Protein AF-W5NS63-F1 (afdb_monomer_lite)

Sequence (269 aa):
MFERARDYLHKTGRFIVIGGIVSPVHDSYGKQGLVSSRHRLIMCQLAVQNSDWIRVDPWECYQDTWQTTCSVLEHHRDLMKRVTGCILSNVNTPSMTPVIGQPRNETSQPIYQNNNAPSKPTAAKILGKVGESLSRICCVRPPVERFTFVASLDENANLGTVMRYEEIELRILLLCGSDLLESFCIPGLWNEADMEVIVGDFGIVVVPRDAADTDRIMNHSSILRKYKNNIMVVKDDINHPMSVVSSTKSRLALQHGDGHVVDYLSQPP

Radius of gyration: 28.96 Å; chains: 1; bounding box: 92×43×72 Å

Structure (mmCIF, N/CA/C/O backbone):
data_AF-W5NS63-F1
#
_entry.id   AF-W5NS63-F1
#
loop_
_atom_site.group_PDB
_atom_site.id
_atom_site.type_symbol
_atom_site.label_atom_id
_atom_site.label_alt_id
_atom_site.label_comp_id
_atom_site.label_asym_id
_atom_site.label_entity_id
_atom_site.label_seq_id
_atom_site.pdbx_PDB_ins_code
_atom_site.Cartn_x
_atom_site.Cartn_y
_atom_site.Cartn_z
_atom_site.occupancy
_atom_site.B_iso_or_equiv
_atom_site.auth_seq_id
_atom_site.auth_comp_id
_atom_site.auth_asym_id
_atom_site.auth_atom_id
_atom_site.pdbx_PDB_model_num
ATOM 1 N N . MET A 1 1 ? -0.152 -11.462 3.301 1.00 88.75 1 MET A N 1
ATOM 2 C CA . MET A 1 1 ? -0.199 -10.158 4.008 1.00 88.75 1 MET A CA 1
ATOM 3 C C . MET A 1 1 ? -1.638 -9.767 4.319 1.00 88.75 1 MET A C 1
ATOM 5 O O . MET A 1 1 ? -1.943 -9.613 5.491 1.00 88.75 1 MET A O 1
ATOM 9 N N . PHE A 1 2 ? -2.513 -9.686 3.307 1.00 94.44 2 PHE A N 1
ATOM 10 C CA . PHE A 1 2 ? -3.941 -9.382 3.472 1.00 94.44 2 PHE A CA 1
ATOM 11 C C . PHE A 1 2 ? -4.656 -10.257 4.506 1.00 94.44 2 PHE A C 1
ATOM 13 O O . PHE A 1 2 ? -5.206 -9.708 5.450 1.00 94.44 2 PHE A O 1
ATOM 20 N N . GLU A 1 3 ? -4.575 -11.586 4.385 1.00 92.44 3 GLU A N 1
ATOM 21 C CA . GLU A 1 3 ? -5.227 -12.517 5.325 1.00 92.44 3 GLU A CA 1
ATOM 22 C C . GLU A 1 3 ? -4.822 -12.256 6.784 1.00 92.44 3 GLU A C 1
ATOM 24 O O . GLU A 1 3 ? -5.660 -11.964 7.629 1.00 92.44 3 GLU A O 1
ATOM 29 N N . ARG A 1 4 ? -3.512 -12.194 7.055 1.00 91.38 4 ARG A N 1
ATOM 30 C CA . ARG A 1 4 ? -2.979 -11.895 8.395 1.00 91.38 4 ARG A CA 1
ATOM 31 C C . ARG A 1 4 ? -3.449 -10.548 8.948 1.00 91.38 4 ARG A C 1
ATOM 33 O O . ARG A 1 4 ? -3.735 -10.434 10.135 1.00 91.38 4 ARG A O 1
ATOM 40 N N . ALA A 1 5 ? -3.486 -9.519 8.105 1.00 94.31 5 ALA A N 1
ATOM 41 C CA . ALA A 1 5 ? -3.964 -8.202 8.506 1.00 94.31 5 ALA A CA 1
ATOM 42 C C . ALA A 1 5 ? -5.465 -8.218 8.813 1.00 94.31 5 ALA A C 1
ATOM 44 O O . ALA A 1 5 ? -5.880 -7.645 9.818 1.00 94.31 5 ALA A O 1
ATOM 45 N N . ARG A 1 6 ? -6.260 -8.905 7.987 1.00 95.31 6 ARG A N 1
ATOM 46 C CA . ARG A 1 6 ? -7.699 -9.082 8.191 1.00 95.31 6 ARG A CA 1
ATOM 47 C C . ARG A 1 6 ? -7.989 -9.783 9.510 1.00 95.31 6 ARG A C 1
ATOM 49 O O . ARG A 1 6 ? -8.704 -9.222 10.338 1.00 95.31 6 ARG A O 1
ATOM 56 N N . ASP A 1 7 ? -7.369 -10.937 9.730 1.00 93.75 7 ASP A N 1
ATOM 57 C CA . ASP A 1 7 ? -7.559 -11.728 10.943 1.00 93.75 7 ASP A CA 1
ATOM 58 C C . ASP A 1 7 ? -7.167 -10.930 12.185 1.00 93.75 7 ASP A C 1
ATOM 60 O O . ASP A 1 7 ? -7.904 -10.901 13.168 1.00 93.75 7 ASP A O 1
ATOM 64 N N . TYR A 1 8 ? -6.029 -10.233 12.138 1.00 94.12 8 TYR A N 1
ATOM 65 C CA . TYR A 1 8 ? -5.595 -9.369 13.230 1.00 94.12 8 TYR A CA 1
ATOM 66 C C . TYR A 1 8 ? -6.613 -8.261 13.524 1.00 94.12 8 TYR A C 1
ATOM 68 O O . TYR A 1 8 ? -7.001 -8.080 14.678 1.00 94.12 8 TYR A O 1
AT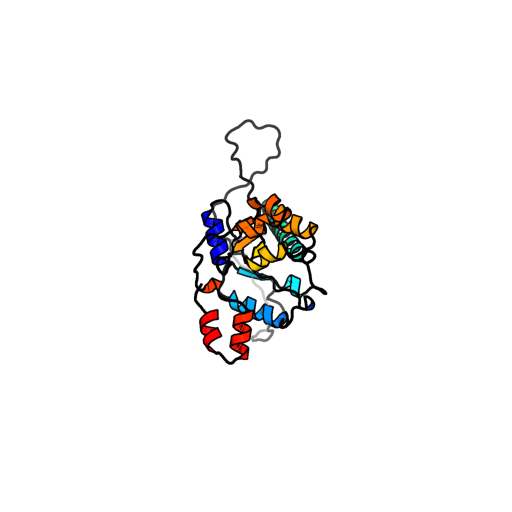OM 76 N N . LEU A 1 9 ? -7.070 -7.537 12.498 1.00 94.75 9 LEU A N 1
ATOM 77 C CA . LEU A 1 9 ? -8.035 -6.448 12.651 1.00 94.75 9 LEU A CA 1
ATOM 78 C C . LEU A 1 9 ? -9.363 -6.942 13.235 1.00 94.75 9 LEU A C 1
ATOM 80 O O . LEU A 1 9 ? -9.862 -6.330 14.181 1.00 94.75 9 LEU A O 1
ATOM 84 N N . HIS A 1 10 ? -9.888 -8.068 12.744 1.00 94.31 10 HIS A N 1
ATOM 85 C CA . HIS A 1 10 ? -11.101 -8.694 13.279 1.00 94.31 10 HIS A CA 1
ATOM 86 C C . HIS A 1 10 ? -10.917 -9.151 14.731 1.00 94.31 10 HIS A C 1
ATOM 88 O O . HIS A 1 10 ? -11.770 -8.858 15.567 1.00 94.31 10 HIS A O 1
ATOM 94 N N . LYS A 1 11 ? -9.782 -9.782 15.071 1.00 93.12 11 LYS A N 1
ATOM 95 C CA . LYS A 1 11 ? -9.451 -10.189 16.453 1.00 93.12 11 LYS A CA 1
ATOM 96 C C . LYS A 1 11 ? -9.429 -9.010 17.425 1.00 93.12 11 LYS A C 1
ATOM 98 O O . LYS A 1 11 ? -9.710 -9.203 18.604 1.00 93.12 11 LYS A O 1
ATOM 103 N N . THR A 1 12 ? -9.108 -7.795 16.966 1.00 91.38 12 THR A N 1
ATOM 104 C CA . THR A 1 12 ? -9.157 -6.615 17.845 1.00 91.38 12 THR A CA 1
ATOM 105 C C . THR A 1 12 ? -10.577 -6.231 18.270 1.00 91.38 12 THR A C 1
ATOM 107 O O . THR A 1 12 ? -10.719 -5.443 19.201 1.00 91.38 12 THR A O 1
ATOM 110 N N . GLY A 1 13 ? -11.612 -6.711 17.570 1.00 90.69 13 GLY A N 1
ATOM 111 C CA . GLY A 1 13 ? -13.013 -6.338 17.791 1.00 90.69 13 GLY A CA 1
ATOM 112 C C . GLY A 1 13 ? -13.364 -4.900 17.395 1.00 90.69 13 GLY A C 1
ATOM 113 O O . GLY A 1 13 ? -14.523 -4.516 17.484 1.00 90.69 13 GLY A O 1
ATOM 114 N N . ARG A 1 14 ? -12.386 -4.099 16.948 1.00 90.12 14 ARG A N 1
ATOM 115 C CA . ARG A 1 14 ? -12.573 -2.680 16.593 1.00 90.12 14 ARG A CA 1
ATOM 116 C C . ARG A 1 14 ? -12.892 -2.453 15.120 1.00 90.12 14 ARG A C 1
ATOM 118 O O . ARG A 1 14 ? -13.324 -1.367 14.757 1.00 90.12 14 ARG A O 1
ATOM 125 N N . PHE A 1 15 ? -12.617 -3.439 14.271 1.00 93.00 15 PHE A N 1
ATOM 126 C CA . PHE A 1 15 ? -12.714 -3.292 12.825 1.00 93.00 15 PHE A CA 1
ATOM 127 C C . PHE A 1 15 ? -13.421 -4.484 12.205 1.00 93.00 15 PHE A C 1
ATOM 129 O O . PHE A 1 15 ? -13.177 -5.631 12.576 1.00 93.00 15 PHE A O 1
ATOM 136 N N . ILE A 1 16 ? -14.219 -4.196 11.181 1.00 93.62 16 ILE A N 1
ATOM 137 C CA . ILE A 1 16 ? -14.744 -5.184 10.247 1.00 93.62 16 ILE A CA 1
ATOM 138 C C . ILE A 1 16 ? -14.116 -4.876 8.889 1.00 93.62 16 ILE A C 1
ATOM 140 O O . ILE A 1 16 ? -14.452 -3.888 8.243 1.00 93.62 16 ILE A O 1
ATOM 144 N N . VAL A 1 17 ? -13.165 -5.705 8.463 1.00 95.75 17 VAL A N 1
ATOM 145 C CA . VAL A 1 17 ? -12.573 -5.602 7.123 1.00 95.75 17 VAL A CA 1
ATOM 146 C C . VAL A 1 17 ? -13.576 -6.082 6.080 1.00 95.75 17 VAL A C 1
ATOM 148 O O . VAL A 1 17 ? -13.967 -7.247 6.094 1.00 95.75 17 VAL A O 1
ATOM 151 N N . ILE A 1 18 ? -13.964 -5.181 5.178 1.00 94.44 18 ILE A N 1
ATOM 152 C CA . ILE A 1 18 ? -14.949 -5.435 4.114 1.00 94.44 18 ILE A CA 1
ATOM 153 C C . ILE A 1 18 ? -14.315 -5.690 2.740 1.00 94.44 18 ILE A C 1
ATOM 155 O O . ILE A 1 18 ? -14.992 -6.158 1.830 1.00 94.44 18 ILE A O 1
ATOM 159 N N . GLY A 1 19 ? -13.029 -5.373 2.570 1.00 96.25 19 GLY A N 1
ATOM 160 C CA . GLY A 1 19 ? -12.336 -5.516 1.295 1.00 96.25 19 GLY A CA 1
ATOM 161 C C . GLY A 1 19 ? -10.838 -5.237 1.391 1.00 96.25 19 GLY A C 1
ATOM 162 O O . GLY A 1 19 ? -10.366 -4.612 2.341 1.00 96.25 19 GLY A O 1
ATOM 163 N N . GLY A 1 20 ? -10.096 -5.722 0.399 1.00 97.81 20 GLY A N 1
ATOM 164 C CA . GLY A 1 20 ? -8.673 -5.457 0.201 1.00 97.81 20 GLY A CA 1
ATOM 165 C C . GLY A 1 20 ? -8.410 -4.967 -1.220 1.00 97.81 20 GLY A C 1
ATOM 166 O O . GLY A 1 20 ? -8.996 -5.483 -2.171 1.00 97.81 20 GLY A O 1
ATOM 167 N N . ILE A 1 21 ? -7.529 -3.977 -1.372 1.00 98.25 21 ILE A N 1
ATOM 168 C CA . ILE A 1 21 ? -7.175 -3.398 -2.673 1.00 98.25 21 ILE A CA 1
ATOM 169 C C . ILE A 1 21 ? -5.675 -3.560 -2.903 1.00 98.25 21 ILE A C 1
ATOM 171 O O . ILE A 1 21 ? -4.859 -3.119 -2.096 1.00 98.25 21 ILE A O 1
ATOM 175 N N . VAL A 1 22 ? -5.313 -4.178 -4.023 1.00 98.44 22 VAL A N 1
ATOM 176 C CA . VAL A 1 22 ? -3.952 -4.181 -4.561 1.00 98.44 22 VAL A CA 1
ATOM 177 C C . VAL A 1 22 ? -3.870 -3.089 -5.626 1.00 98.44 22 VAL A C 1
ATOM 179 O O . VAL A 1 22 ? -4.515 -3.220 -6.663 1.00 98.44 22 VAL A O 1
ATOM 182 N N . SER A 1 23 ? -3.065 -2.050 -5.390 1.00 98.31 23 SER A N 1
ATOM 183 C CA . SER A 1 23 ? -2.740 -1.008 -6.379 1.00 98.31 23 SER A CA 1
ATOM 184 C C . SER A 1 23 ? -1.295 -1.184 -6.852 1.00 98.31 23 SER A C 1
ATOM 186 O O . SER A 1 23 ? -0.366 -0.882 -6.097 1.00 98.31 23 SER A O 1
ATOM 188 N N . PRO A 1 24 ? -1.045 -1.754 -8.046 1.00 98.00 24 PRO A N 1
ATOM 189 C CA . PRO A 1 24 ? 0.303 -1.828 -8.586 1.00 98.00 24 PRO A CA 1
ATOM 190 C C . PRO A 1 24 ? 0.819 -0.443 -8.982 1.00 98.00 24 PRO A C 1
ATOM 192 O O . PRO A 1 24 ? 0.116 0.327 -9.626 1.00 98.00 24 PRO A O 1
ATOM 195 N N . VAL A 1 25 ? 2.093 -0.186 -8.673 1.00 97.69 25 VAL A N 1
ATOM 196 C CA . VAL A 1 25 ? 2.728 1.120 -8.905 1.00 97.69 25 VAL A CA 1
ATOM 197 C C . VAL A 1 25 ? 2.749 1.528 -10.387 1.00 97.69 25 VAL A C 1
ATOM 199 O O . VAL A 1 25 ? 2.828 0.653 -11.250 1.00 97.69 25 VAL A O 1
ATOM 202 N N . HIS A 1 26 ? 2.748 2.817 -10.721 1.00 98.12 26 HIS A N 1
ATOM 203 C CA . HIS A 1 26 ? 2.963 3.281 -12.105 1.00 98.12 26 HIS A CA 1
ATOM 204 C C . HIS A 1 26 ? 4.372 2.933 -12.660 1.00 98.12 26 HIS A C 1
ATOM 206 O O . HIS A 1 26 ? 5.341 2.824 -11.906 1.00 98.12 26 HIS A O 1
ATOM 212 N N . ASP A 1 27 ? 4.526 2.789 -13.986 1.00 96.81 27 ASP A N 1
ATOM 213 C CA . ASP A 1 27 ? 5.816 2.433 -14.620 1.00 96.81 27 ASP A CA 1
ATOM 214 C C . ASP A 1 27 ? 6.882 3.533 -14.494 1.00 96.81 27 ASP A C 1
ATOM 216 O O . ASP A 1 27 ? 8.063 3.240 -14.295 1.00 96.81 27 ASP A O 1
ATOM 220 N N . SER A 1 28 ? 6.464 4.801 -14.497 1.00 96.56 28 SER A N 1
ATOM 221 C CA . SER A 1 28 ? 7.350 5.956 -14.272 1.00 96.56 28 SER A CA 1
ATOM 222 C C . SER A 1 28 ? 7.923 6.043 -12.854 1.00 96.56 28 SER A C 1
ATOM 224 O O . SER A 1 28 ? 8.726 6.933 -12.599 1.00 96.56 28 SER A O 1
ATOM 226 N N . TYR A 1 29 ? 7.570 5.130 -11.938 1.00 93.88 29 TYR A N 1
ATOM 227 C CA . TYR A 1 29 ? 8.250 5.017 -10.642 1.00 93.88 29 TYR A CA 1
ATOM 228 C C . TYR A 1 29 ? 9.754 4.738 -10.799 1.00 93.88 29 TYR A C 1
ATOM 230 O O . TYR A 1 29 ? 10.548 5.065 -9.922 1.00 93.88 29 TYR A O 1
ATOM 238 N N . GLY A 1 30 ? 10.166 4.136 -11.921 1.00 85.88 30 GLY A N 1
ATOM 239 C CA . GLY A 1 30 ? 11.579 4.085 -12.309 1.00 85.88 30 GLY A CA 1
ATOM 240 C C . GLY A 1 30 ? 12.455 3.163 -11.456 1.00 85.88 30 GLY A C 1
ATOM 241 O O . GLY A 1 30 ? 13.682 3.241 -11.521 1.00 85.88 30 GLY A O 1
ATOM 242 N N . LYS A 1 31 ? 11.862 2.260 -10.662 1.00 91.00 31 LYS A N 1
ATOM 243 C CA . LYS A 1 31 ? 12.622 1.257 -9.905 1.00 91.00 31 LYS A CA 1
ATOM 244 C C . LYS A 1 31 ? 13.339 0.300 -10.857 1.00 91.00 31 LYS A C 1
ATOM 246 O O . LYS A 1 31 ? 12.728 -0.290 -11.745 1.00 91.00 31 LYS A O 1
ATOM 251 N N . GLN A 1 32 ? 14.633 0.092 -10.626 1.00 90.38 32 GLN A N 1
ATOM 252 C CA . GLN A 1 32 ? 15.437 -0.840 -11.417 1.00 90.38 32 GLN A CA 1
ATOM 253 C C . GLN A 1 32 ? 14.832 -2.252 -11.404 1.00 90.38 32 GLN A C 1
ATOM 255 O O . GLN A 1 32 ? 14.487 -2.792 -10.348 1.00 90.38 32 GLN A O 1
ATOM 260 N N . GLY A 1 33 ? 14.687 -2.843 -12.593 1.00 89.19 33 GLY A N 1
ATOM 261 C CA . GLY A 1 33 ? 14.068 -4.158 -12.781 1.00 89.19 33 GLY A CA 1
ATOM 262 C C . GLY A 1 33 ? 12.539 -4.188 -12.636 1.00 89.19 33 GLY A C 1
ATOM 263 O O . GLY A 1 33 ? 11.972 -5.277 -12.515 1.00 89.19 33 GLY A O 1
ATOM 264 N N . LEU A 1 34 ? 11.861 -3.034 -12.622 1.00 93.88 34 LEU A N 1
ATOM 265 C CA . LEU A 1 34 ? 10.401 -2.962 -12.649 1.00 93.88 34 LEU A CA 1
ATOM 266 C C . LEU A 1 34 ? 9.882 -3.383 -14.030 1.00 93.88 34 LEU A C 1
ATOM 268 O O . LEU A 1 34 ? 10.154 -2.740 -15.039 1.00 93.88 34 LEU A O 1
ATOM 272 N N . VAL A 1 35 ? 9.134 -4.484 -14.069 1.00 94.06 35 VAL A N 1
ATOM 273 C CA . VAL A 1 35 ? 8.434 -4.926 -15.283 1.00 94.06 35 VAL A CA 1
ATOM 274 C C . VAL A 1 35 ? 7.195 -4.061 -15.525 1.00 94.06 35 VAL A C 1
ATOM 276 O O . VAL A 1 35 ? 6.653 -3.490 -14.577 1.00 94.06 35 VAL A O 1
ATOM 279 N N . SER A 1 36 ? 6.721 -4.004 -16.773 1.00 96.69 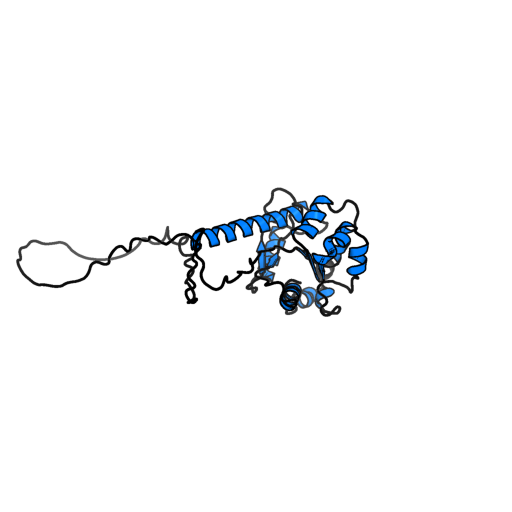36 SER A N 1
ATOM 280 C CA . SER A 1 36 ? 5.592 -3.143 -17.146 1.00 96.69 36 SER A CA 1
ATOM 281 C C . SER A 1 36 ? 4.341 -3.371 -16.293 1.00 96.69 36 SER A C 1
ATOM 283 O O . SER A 1 36 ? 3.997 -4.501 -15.918 1.00 96.69 36 SER A O 1
ATOM 285 N N . SER A 1 37 ? 3.633 -2.280 -16.029 1.00 96.31 37 SER A N 1
ATOM 286 C CA . SER A 1 37 ? 2.373 -2.201 -15.289 1.00 96.31 37 SER A CA 1
ATOM 287 C C . SER A 1 37 ? 1.361 -3.203 -15.813 1.00 96.31 37 SER A C 1
ATOM 289 O O . SER A 1 37 ? 0.771 -3.941 -15.030 1.00 96.31 37 SER A O 1
ATOM 291 N N . ARG A 1 38 ? 1.259 -3.345 -17.140 1.00 96.50 38 ARG A N 1
ATOM 292 C CA . ARG A 1 38 ? 0.410 -4.345 -17.797 1.00 96.50 38 ARG A CA 1
ATOM 293 C C . ARG A 1 38 ? 0.666 -5.766 -17.286 1.00 96.50 38 ARG A C 1
ATOM 295 O O . ARG A 1 38 ? -0.282 -6.468 -16.953 1.00 96.50 38 ARG A O 1
ATOM 302 N N . HIS A 1 39 ? 1.926 -6.202 -17.215 1.00 96.88 39 HIS A N 1
ATOM 303 C CA . HIS A 1 39 ? 2.241 -7.547 -16.723 1.00 96.88 39 HIS A CA 1
ATOM 304 C C . HIS A 1 39 ? 1.971 -7.673 -15.223 1.00 96.88 39 HIS A C 1
ATOM 306 O O . HIS A 1 39 ? 1.437 -8.691 -14.788 1.00 96.88 39 HIS A O 1
ATOM 312 N N . ARG A 1 40 ? 2.291 -6.641 -14.432 1.00 96.88 40 ARG A N 1
ATOM 313 C CA . ARG A 1 40 ? 2.034 -6.642 -12.982 1.00 96.88 40 ARG A CA 1
ATOM 314 C C . ARG A 1 40 ? 0.546 -6.711 -12.667 1.00 96.88 40 ARG A C 1
ATOM 316 O O . ARG A 1 40 ? 0.164 -7.518 -11.831 1.00 96.88 40 ARG A O 1
ATOM 323 N N . LEU A 1 41 ? -0.281 -5.947 -13.376 1.00 97.06 41 LEU A N 1
ATOM 324 C CA . LEU A 1 41 ? -1.737 -5.975 -13.241 1.00 97.06 41 LEU A CA 1
ATOM 325 C C . LEU A 1 41 ? -2.294 -7.371 -13.501 1.00 97.06 41 LEU A C 1
ATOM 327 O O . LEU A 1 41 ? -3.030 -7.888 -12.667 1.00 97.06 41 LEU A O 1
ATOM 331 N N . ILE A 1 42 ? -1.890 -8.009 -14.602 1.00 97.44 42 ILE A N 1
ATOM 332 C CA . ILE A 1 42 ? -2.345 -9.365 -14.939 1.00 97.44 42 ILE A CA 1
ATOM 333 C C . ILE A 1 42 ? -1.892 -10.370 -13.872 1.00 97.44 42 ILE A C 1
ATOM 335 O O . ILE A 1 42 ? -2.702 -11.166 -13.404 1.00 97.44 42 ILE A O 1
ATOM 339 N N . MET A 1 43 ? -0.629 -10.312 -13.434 1.00 95.50 43 MET A N 1
ATOM 340 C CA . MET A 1 43 ? -0.132 -11.188 -12.364 1.00 95.50 43 MET A CA 1
ATOM 341 C C . MET A 1 43 ? -0.917 -10.998 -11.061 1.00 95.50 43 MET A C 1
ATOM 343 O O . MET A 1 43 ? -1.321 -11.981 -10.446 1.00 95.50 43 MET A O 1
ATOM 347 N N . CYS A 1 44 ? -1.178 -9.753 -10.655 1.00 96.19 44 CYS A N 1
ATOM 348 C CA . CYS A 1 44 ? -1.976 -9.461 -9.467 1.00 96.19 44 CYS A CA 1
ATOM 349 C C . CYS A 1 44 ? -3.420 -9.958 -9.617 1.00 96.19 44 CYS A C 1
ATOM 351 O O . CYS A 1 44 ? -3.952 -10.534 -8.674 1.00 96.19 44 CYS A O 1
ATOM 353 N N . GLN A 1 45 ? -4.044 -9.776 -10.785 1.00 96.56 45 GLN A N 1
ATOM 354 C CA . GLN A 1 45 ? -5.415 -10.226 -11.050 1.00 96.56 45 GLN A CA 1
ATOM 355 C C . GLN A 1 45 ? -5.526 -11.749 -10.964 1.00 96.56 45 GLN A C 1
ATOM 357 O O . GLN A 1 45 ? -6.437 -12.257 -10.316 1.00 96.56 45 GLN A O 1
ATOM 362 N N . LEU A 1 46 ? -4.568 -12.475 -11.547 1.00 95.75 46 LEU A N 1
ATOM 363 C CA . LEU A 1 46 ? -4.494 -13.933 -11.444 1.00 95.75 46 LEU A CA 1
ATOM 364 C C . LEU A 1 46 ? -4.258 -14.391 -9.999 1.00 95.75 46 LEU A C 1
ATOM 366 O O . LEU A 1 46 ? -4.871 -15.361 -9.562 1.00 95.75 46 LEU A O 1
ATOM 370 N N . ALA A 1 47 ? -3.420 -13.681 -9.237 1.00 93.50 47 ALA A N 1
ATOM 371 C CA . ALA A 1 47 ? -3.144 -14.014 -7.840 1.00 93.50 47 ALA A CA 1
ATOM 372 C C . ALA A 1 47 ? -4.378 -13.870 -6.932 1.00 93.50 47 ALA A C 1
ATOM 374 O O . ALA A 1 47 ? -4.511 -14.614 -5.964 1.00 93.50 47 ALA A O 1
ATOM 375 N N . VAL A 1 48 ? -5.292 -12.943 -7.242 1.00 95.25 48 VAL A N 1
ATOM 376 C CA . VAL A 1 48 ? -6.514 -12.709 -6.448 1.00 95.25 48 VAL A CA 1
ATOM 377 C C . VAL A 1 48 ? -7.781 -13.274 -7.094 1.00 95.25 48 VAL A C 1
ATOM 379 O O . VAL A 1 48 ? -8.871 -13.035 -6.584 1.00 95.25 48 VAL A O 1
ATOM 382 N N . GLN A 1 49 ? -7.676 -14.034 -8.190 1.00 94.56 49 GLN A N 1
ATOM 383 C CA . GLN A 1 49 ? -8.843 -14.499 -8.959 1.00 94.56 49 GLN A CA 1
ATOM 384 C C . GLN A 1 49 ? -9.828 -15.342 -8.131 1.00 94.56 49 GLN A C 1
ATOM 386 O O . GLN A 1 49 ? -11.033 -15.275 -8.349 1.00 94.56 49 GLN A O 1
ATOM 391 N N . ASN A 1 50 ? -9.311 -16.092 -7.152 1.00 93.25 50 ASN A N 1
ATOM 392 C CA . ASN A 1 50 ? -10.101 -16.927 -6.244 1.00 93.25 50 ASN A CA 1
ATOM 393 C C . ASN A 1 50 ? -10.442 -16.216 -4.923 1.00 93.25 50 ASN A C 1
ATOM 395 O O . ASN A 1 50 ? -11.017 -16.833 -4.032 1.00 93.25 50 ASN A O 1
ATOM 399 N N . SER A 1 51 ? -1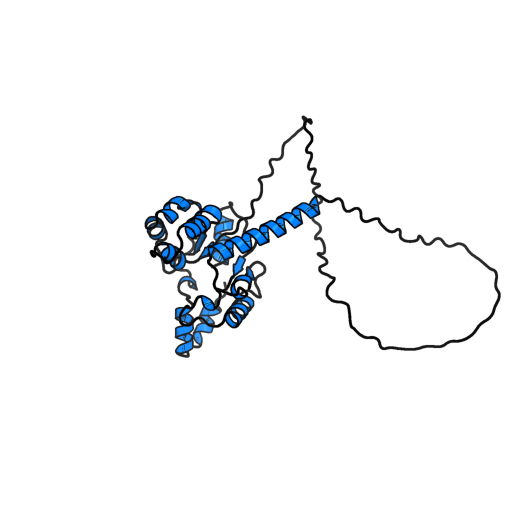0.075 -14.939 -4.773 1.00 95.56 51 SER A N 1
ATOM 400 C CA . SER A 1 51 ? -10.430 -14.140 -3.603 1.00 95.56 51 SER A CA 1
ATOM 401 C C . SER A 1 51 ? -11.814 -13.513 -3.781 1.00 95.56 51 SER A C 1
ATOM 403 O O . SER A 1 51 ? -12.136 -12.904 -4.810 1.00 95.56 51 SER A O 1
ATOM 405 N N . ASP A 1 52 ? -12.640 -13.637 -2.750 1.00 96.06 52 ASP A N 1
ATOM 406 C CA . ASP A 1 52 ? -13.957 -13.012 -2.654 1.00 96.06 52 ASP A CA 1
ATOM 407 C C . ASP A 1 52 ? -13.886 -11.555 -2.164 1.00 96.06 52 ASP A C 1
ATOM 409 O O . ASP A 1 52 ? -14.756 -10.755 -2.516 1.00 96.06 52 ASP A O 1
ATOM 413 N N . TRP A 1 53 ? -12.827 -11.188 -1.436 1.00 97.12 53 TRP A N 1
ATOM 414 C CA . TRP A 1 53 ? -12.706 -9.899 -0.748 1.00 97.12 53 TRP A CA 1
ATOM 415 C C . TRP A 1 53 ? -11.538 -9.015 -1.218 1.00 97.12 53 TRP A C 1
ATOM 417 O O . TRP A 1 53 ? -11.539 -7.814 -0.941 1.00 97.12 53 TRP A O 1
ATOM 427 N N . ILE A 1 54 ? -10.552 -9.563 -1.939 1.00 97.81 54 ILE A N 1
ATOM 428 C CA . ILE A 1 54 ? -9.403 -8.807 -2.463 1.00 97.81 54 ILE A CA 1
ATOM 429 C C . ILE A 1 54 ? -9.603 -8.522 -3.955 1.00 97.81 54 ILE A C 1
ATOM 431 O O . ILE A 1 54 ? -9.951 -9.408 -4.739 1.00 97.81 54 ILE A O 1
ATOM 435 N N . ARG A 1 55 ? -9.354 -7.278 -4.368 1.00 96.56 55 ARG A N 1
ATOM 436 C CA . ARG A 1 55 ? -9.413 -6.828 -5.766 1.00 96.56 55 ARG A CA 1
ATOM 437 C C . ARG A 1 55 ? -8.132 -6.098 -6.160 1.00 96.56 55 ARG A C 1
ATOM 439 O O . ARG A 1 55 ? -7.404 -5.595 -5.309 1.00 96.56 55 ARG A O 1
ATOM 446 N N . VAL A 1 56 ? -7.866 -6.050 -7.463 1.00 98.19 56 VAL A N 1
ATOM 447 C CA . VAL A 1 56 ? -6.801 -5.223 -8.044 1.00 98.19 56 VAL A CA 1
ATOM 448 C C . VAL A 1 56 ? -7.434 -3.978 -8.633 1.00 98.19 56 VAL A C 1
ATOM 450 O O . VAL A 1 56 ? -8.372 -4.100 -9.422 1.00 98.19 56 VAL A O 1
ATOM 453 N N . ASP A 1 57 ? -6.905 -2.812 -8.286 1.00 98.00 57 ASP A N 1
ATOM 454 C CA . ASP A 1 57 ? -7.314 -1.545 -8.879 1.00 98.00 57 ASP A CA 1
ATOM 455 C C . ASP A 1 57 ? -6.206 -1.023 -9.817 1.00 98.00 57 ASP A C 1
ATOM 457 O O . ASP A 1 57 ? -5.052 -0.910 -9.393 1.00 98.00 57 ASP A O 1
ATOM 461 N N . PRO A 1 58 ? -6.505 -0.768 -11.107 1.00 97.88 58 PRO A N 1
ATOM 462 C CA . PRO A 1 58 ? -5.522 -0.290 -12.073 1.00 97.88 58 PRO A CA 1
ATOM 463 C C . PRO A 1 58 ? -5.329 1.232 -12.067 1.00 97.88 58 PRO A C 1
ATOM 465 O O . PRO A 1 58 ? -4.525 1.711 -12.866 1.00 97.88 58 PRO A O 1
ATOM 468 N N . TRP A 1 59 ? -6.053 1.994 -11.241 1.00 98.31 59 TRP A N 1
ATOM 469 C CA . TRP A 1 59 ? -6.122 3.455 -11.325 1.00 98.31 59 TRP A CA 1
ATOM 470 C C . TRP A 1 59 ? -4.744 4.120 -11.362 1.00 98.31 59 TRP A C 1
ATOM 472 O O . TRP A 1 59 ? -4.493 4.926 -12.257 1.00 98.31 59 TRP A O 1
ATOM 482 N N . GLU A 1 60 ? -3.831 3.740 -10.465 1.00 98.25 60 GLU A N 1
ATOM 483 C CA . GLU A 1 60 ? -2.477 4.307 -10.416 1.00 98.25 60 GLU A CA 1
ATOM 484 C C . GLU A 1 60 ? -1.686 4.024 -11.705 1.00 98.25 60 GLU A C 1
ATOM 486 O O . GLU A 1 60 ? -1.002 4.897 -12.234 1.00 98.25 60 GLU A O 1
ATOM 491 N N . CYS A 1 61 ? -1.815 2.813 -12.253 1.00 97.25 61 CYS A N 1
ATOM 492 C CA . CYS A 1 61 ? -1.160 2.412 -13.498 1.00 97.25 61 CYS A CA 1
ATOM 493 C C . CYS A 1 61 ? -1.702 3.141 -14.736 1.00 97.25 61 CYS A C 1
ATOM 495 O O . CYS A 1 61 ? -1.043 3.113 -15.771 1.00 97.25 61 CYS A O 1
ATOM 497 N N . TYR A 1 62 ? -2.900 3.723 -14.661 1.00 96.75 62 TYR A N 1
ATOM 498 C CA . TYR A 1 62 ? -3.540 4.445 -15.765 1.00 96.75 62 TYR A CA 1
ATOM 499 C C . TYR A 1 62 ? -3.368 5.964 -15.682 1.00 96.75 62 TYR A C 1
ATOM 501 O O . TYR A 1 62 ? -3.894 6.669 -16.540 1.00 96.75 62 TYR A O 1
ATOM 509 N N . GLN A 1 63 ? -2.652 6.471 -14.677 1.00 97.88 63 GLN A N 1
ATOM 510 C CA . GLN A 1 63 ? -2.273 7.882 -14.635 1.00 97.88 63 GLN A CA 1
ATOM 511 C C . GLN A 1 63 ? -1.167 8.178 -15.653 1.00 97.88 63 GLN A C 1
ATOM 513 O O . GLN A 1 63 ? -0.418 7.288 -16.040 1.00 97.88 63 GLN A O 1
ATOM 518 N N . ASP A 1 64 ? -1.028 9.441 -16.055 1.00 96.31 64 ASP A N 1
ATOM 519 C CA . ASP A 1 64 ? 0.036 9.852 -16.985 1.00 96.31 64 ASP A CA 1
ATOM 520 C C . ASP A 1 64 ? 1.434 9.775 -16.342 1.00 96.31 64 ASP A C 1
ATOM 522 O O . ASP A 1 64 ? 2.455 9.604 -17.016 1.00 96.31 64 ASP A O 1
ATOM 526 N N . THR A 1 65 ? 1.497 9.921 -15.016 1.00 96.88 65 THR A N 1
ATOM 527 C CA . THR A 1 65 ? 2.732 9.945 -14.231 1.00 96.88 65 THR A CA 1
ATOM 528 C C . THR A 1 65 ? 2.581 9.176 -12.923 1.00 96.88 65 THR A C 1
ATOM 530 O O . THR A 1 65 ? 1.479 8.866 -12.469 1.00 96.88 65 THR A O 1
ATOM 533 N N . TRP A 1 66 ? 3.721 8.868 -12.298 1.00 97.50 66 TRP A N 1
ATOM 534 C CA . TRP A 1 66 ? 3.745 8.261 -10.970 1.00 97.50 66 TRP A CA 1
ATOM 535 C C . TRP A 1 66 ? 3.010 9.125 -9.938 1.00 97.50 66 TRP A C 1
ATOM 537 O O . TRP A 1 66 ? 3.146 10.347 -9.944 1.00 97.50 66 TRP A O 1
ATOM 547 N N . GLN A 1 67 ? 2.260 8.465 -9.053 1.00 98.00 67 GLN A N 1
ATOM 548 C CA . GLN A 1 67 ? 1.492 9.090 -7.980 1.00 98.00 67 GLN A CA 1
ATOM 549 C C . GLN A 1 67 ? 2.088 8.743 -6.619 1.00 98.00 67 GLN A C 1
ATOM 551 O O . GLN A 1 67 ? 2.593 7.637 -6.416 1.00 98.00 67 GLN A O 1
ATOM 556 N N . THR A 1 68 ? 1.986 9.663 -5.660 1.00 97.75 68 THR A N 1
ATOM 557 C CA . THR A 1 68 ? 2.374 9.349 -4.284 1.00 97.75 68 THR A CA 1
ATOM 558 C C . THR A 1 68 ? 1.365 8.385 -3.662 1.00 97.75 68 THR A C 1
ATOM 560 O O . THR A 1 68 ? 0.183 8.360 -4.014 1.00 97.75 68 THR A O 1
ATOM 563 N N . THR A 1 69 ? 1.819 7.598 -2.685 1.00 98.19 69 THR A N 1
ATOM 564 C CA . THR A 1 69 ? 0.936 6.709 -1.914 1.00 98.19 69 THR A CA 1
ATOM 565 C C . THR A 1 69 ? -0.211 7.486 -1.261 1.00 98.19 69 THR A C 1
ATOM 567 O O . THR A 1 69 ? -1.317 6.963 -1.160 1.00 98.19 69 THR A O 1
ATOM 570 N N . CYS A 1 70 ? 0.036 8.735 -0.846 1.00 98.19 70 CYS A N 1
ATOM 571 C CA . CYS A 1 70 ? -0.991 9.611 -0.289 1.00 98.19 70 CYS A CA 1
ATOM 572 C C . CYS A 1 70 ? -2.122 9.845 -1.303 1.00 98.19 70 CYS A C 1
ATOM 574 O O . CYS A 1 70 ? -3.272 9.525 -1.011 1.00 98.19 70 CYS A O 1
ATOM 576 N N . SER A 1 71 ? -1.793 10.255 -2.534 1.00 98.25 71 SER A N 1
ATOM 577 C CA . SER A 1 71 ? -2.785 10.478 -3.596 1.00 98.25 71 SER A CA 1
ATOM 578 C C . SER A 1 71 ? -3.574 9.215 -3.961 1.00 98.25 71 SER A C 1
ATOM 580 O O . SER A 1 71 ? -4.775 9.286 -4.220 1.00 98.25 71 SER A O 1
ATOM 582 N N . VAL A 1 72 ? -2.935 8.039 -3.937 1.00 98.38 72 VAL A N 1
ATOM 583 C CA . VAL A 1 72 ? -3.622 6.749 -4.148 1.00 98.38 72 VAL A CA 1
ATOM 584 C C . VAL A 1 72 ? -4.634 6.473 -3.027 1.00 98.38 72 VAL A C 1
ATOM 586 O O . VAL A 1 72 ? -5.769 6.067 -3.288 1.00 98.38 72 VAL A O 1
ATOM 589 N N . LEU A 1 73 ? -4.260 6.717 -1.769 1.00 98.19 73 LEU A N 1
ATOM 590 C CA . LEU A 1 73 ? -5.158 6.540 -0.625 1.00 98.19 73 LEU A CA 1
ATOM 591 C C . LEU A 1 73 ? -6.334 7.530 -0.665 1.00 98.19 73 LEU A C 1
ATOM 593 O O . LEU A 1 73 ? -7.475 7.137 -0.405 1.00 98.19 73 LEU A O 1
ATOM 597 N N . GLU A 1 74 ? -6.081 8.789 -1.023 1.00 97.50 74 GLU A N 1
ATOM 598 C CA . GLU A 1 74 ? -7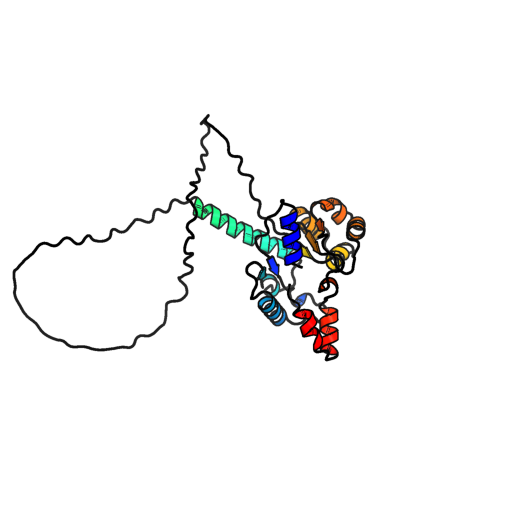.110 9.820 -1.213 1.00 97.50 74 GLU A CA 1
ATOM 599 C C . GLU A 1 74 ? -8.093 9.442 -2.319 1.00 97.50 74 GLU A C 1
ATOM 601 O O . GLU A 1 74 ? -9.305 9.468 -2.092 1.00 97.50 74 GLU A O 1
ATOM 606 N N . HIS A 1 75 ? -7.589 8.977 -3.464 1.00 97.19 75 HIS A N 1
ATOM 607 C CA . HIS A 1 75 ? -8.421 8.483 -4.556 1.00 97.19 75 HIS A CA 1
ATOM 608 C C . HIS A 1 75 ? -9.411 7.408 -4.079 1.00 97.19 75 HIS A C 1
ATOM 610 O O . HIS A 1 75 ? -10.619 7.505 -4.334 1.00 97.19 75 HIS A O 1
ATOM 616 N N . HIS A 1 76 ? -8.923 6.401 -3.348 1.00 96.31 76 HIS A N 1
ATOM 617 C CA . HIS A 1 76 ? -9.774 5.327 -2.838 1.00 96.31 76 HIS A CA 1
ATOM 618 C C . HIS A 1 76 ? -10.745 5.803 -1.754 1.00 96.31 76 HIS A C 1
ATOM 620 O O . HIS A 1 76 ? -11.901 5.372 -1.753 1.00 96.31 76 HIS A O 1
ATOM 626 N N . ARG A 1 77 ? -10.336 6.723 -0.869 1.00 94.06 77 ARG A N 1
ATOM 627 C CA . ARG A 1 77 ? -11.242 7.346 0.112 1.00 94.06 77 ARG A CA 1
ATOM 628 C C . ARG A 1 77 ? -12.392 8.061 -0.590 1.00 94.06 77 ARG A C 1
ATOM 630 O O . ARG A 1 77 ? -13.547 7.863 -0.215 1.00 94.06 77 ARG A O 1
ATOM 637 N N . ASP A 1 78 ? -12.100 8.853 -1.612 1.00 92.69 78 ASP A N 1
ATOM 638 C CA . ASP A 1 78 ? -13.111 9.616 -2.342 1.00 92.69 78 ASP A CA 1
ATOM 639 C C . ASP A 1 78 ? -14.039 8.718 -3.156 1.00 92.69 78 ASP A C 1
ATOM 641 O O . ASP A 1 78 ? -15.248 8.961 -3.218 1.00 92.69 78 ASP A O 1
ATOM 645 N N . LEU A 1 79 ? -13.505 7.643 -3.741 1.00 90.88 79 LEU A N 1
ATOM 646 C CA . LEU A 1 79 ? -14.321 6.629 -4.398 1.00 90.88 79 LEU A CA 1
ATOM 647 C C . LEU A 1 79 ? -15.300 5.986 -3.411 1.00 90.88 79 LEU A C 1
ATOM 649 O O . LEU A 1 79 ? -16.493 5.909 -3.708 1.00 90.88 79 LEU A O 1
ATOM 653 N N . MET A 1 80 ? -14.829 5.591 -2.227 1.00 87.19 80 MET A N 1
ATOM 654 C CA . MET A 1 80 ? -15.693 4.993 -1.209 1.00 87.19 80 MET A CA 1
ATOM 655 C C . MET A 1 80 ? -16.731 5.983 -0.677 1.00 87.19 80 MET A C 1
ATOM 657 O O . MET A 1 80 ? -17.900 5.624 -0.565 1.00 87.19 80 MET A O 1
ATOM 661 N N . LYS A 1 81 ? -16.360 7.246 -0.429 1.00 85.88 81 LYS A N 1
ATOM 662 C CA . LYS A 1 81 ? -17.312 8.295 -0.024 1.00 85.88 81 LYS A CA 1
ATOM 663 C C . LYS A 1 81 ? -18.432 8.478 -1.048 1.00 85.88 81 LYS A C 1
ATOM 665 O O . LYS A 1 81 ? -19.594 8.579 -0.659 1.00 85.88 81 LYS A O 1
ATOM 670 N N . ARG A 1 82 ? -18.107 8.479 -2.347 1.00 84.75 82 ARG A N 1
ATOM 671 C CA . ARG A 1 82 ? -19.114 8.553 -3.421 1.00 84.75 82 ARG A CA 1
ATOM 672 C C . ARG A 1 82 ? -20.052 7.349 -3.395 1.00 84.75 82 ARG A C 1
ATOM 674 O O . ARG A 1 82 ? -21.264 7.532 -3.441 1.00 84.75 82 ARG A O 1
ATOM 681 N N . VAL A 1 83 ? -19.509 6.137 -3.275 1.00 80.00 83 VAL A N 1
ATOM 682 C CA . VAL A 1 83 ? -20.310 4.903 -3.223 1.00 80.00 83 VAL A CA 1
ATOM 683 C C . VAL A 1 83 ? -21.236 4.898 -2.004 1.00 80.00 83 VAL A C 1
ATOM 685 O O . VAL A 1 83 ? -22.436 4.677 -2.158 1.00 80.00 83 VAL A O 1
ATOM 688 N N . THR A 1 84 ? -20.722 5.209 -0.813 1.00 78.62 84 THR A N 1
ATOM 689 C CA . THR A 1 84 ? -21.527 5.284 0.414 1.00 78.62 84 THR A CA 1
ATOM 690 C C . THR A 1 84 ? -22.591 6.377 0.320 1.00 78.62 84 THR A C 1
ATOM 692 O O . THR A 1 84 ? -23.745 6.129 0.661 1.00 78.62 84 THR A O 1
ATOM 695 N N . GLY A 1 85 ? -22.253 7.552 -0.220 1.00 70.50 85 GLY A N 1
ATOM 696 C CA . GLY A 1 85 ? -23.217 8.627 -0.466 1.00 70.50 85 GLY A CA 1
ATOM 697 C C . GLY A 1 85 ? -24.361 8.201 -1.392 1.00 70.50 85 GLY A C 1
ATOM 698 O O . GLY A 1 85 ? -25.520 8.491 -1.102 1.00 70.50 85 GLY A O 1
ATOM 699 N N . CYS A 1 86 ? -24.063 7.451 -2.459 1.00 63.66 86 CYS A N 1
ATOM 700 C CA . CYS A 1 86 ? -25.078 6.883 -3.353 1.00 63.66 86 CYS A CA 1
ATOM 701 C C . CYS A 1 86 ? -25.942 5.806 -2.679 1.00 63.66 86 CYS A C 1
ATOM 703 O O . CYS A 1 86 ? -27.138 5.717 -2.949 1.00 63.66 86 CYS A O 1
ATOM 705 N N . ILE A 1 87 ? -25.359 4.967 -1.819 1.00 62.72 87 ILE A N 1
ATOM 706 C CA . ILE A 1 87 ? -26.121 3.952 -1.079 1.00 62.72 87 ILE A CA 1
ATOM 707 C C . ILE A 1 87 ? -27.107 4.642 -0.135 1.00 62.72 87 ILE A C 1
ATOM 709 O O . ILE A 1 87 ? -28.292 4.317 -0.151 1.00 62.72 87 ILE A O 1
ATOM 713 N N . LEU A 1 88 ? -26.645 5.629 0.634 1.00 60.97 88 LEU A N 1
ATOM 714 C CA . LEU A 1 88 ? -27.484 6.340 1.597 1.00 60.97 88 LEU A CA 1
ATOM 715 C C . LEU A 1 88 ? -28.567 7.194 0.913 1.00 60.97 88 LEU A C 1
ATOM 717 O O . LEU A 1 88 ? -29.696 7.248 1.401 1.00 60.97 88 LEU A O 1
ATOM 721 N N . SER A 1 89 ? -28.286 7.805 -0.245 1.00 55.03 89 SER A N 1
ATOM 722 C CA . SER A 1 89 ? -29.297 8.576 -0.988 1.00 55.03 89 SER A CA 1
ATOM 723 C C . SER A 1 89 ? -30.402 7.700 -1.597 1.00 55.03 89 SER A C 1
ATOM 725 O O . SER A 1 89 ? -31.568 8.101 -1.618 1.00 55.03 89 SER A O 1
ATOM 727 N N . ASN A 1 90 ? -30.071 6.477 -2.024 1.00 46.81 90 ASN A N 1
ATOM 728 C CA . ASN A 1 90 ? -31.035 5.514 -2.570 1.00 46.81 90 ASN A CA 1
ATOM 729 C C . ASN A 1 90 ? -31.916 4.844 -1.500 1.00 46.81 90 ASN A C 1
ATOM 731 O O . ASN A 1 90 ? -32.944 4.262 -1.839 1.00 46.81 90 ASN A O 1
ATOM 735 N N . VAL A 1 91 ? -31.543 4.914 -0.219 1.00 52.16 91 VAL A N 1
ATOM 736 C CA . VAL A 1 91 ? -32.372 4.419 0.899 1.00 52.16 91 VAL A CA 1
ATOM 737 C C . VAL A 1 91 ? -33.421 5.458 1.319 1.00 52.16 91 VAL A C 1
ATOM 739 O O . VAL A 1 91 ? -34.514 5.087 1.741 1.00 52.16 91 VAL A O 1
ATOM 742 N N . ASN A 1 92 ? -33.134 6.750 1.131 1.00 39.88 92 ASN A N 1
ATOM 743 C CA . ASN A 1 92 ? -34.008 7.853 1.550 1.00 39.88 92 ASN A CA 1
ATOM 744 C C . ASN A 1 92 ? -35.053 8.279 0.504 1.00 39.88 92 ASN A C 1
ATOM 746 O O . ASN A 1 92 ? -35.861 9.167 0.774 1.00 39.88 92 ASN A O 1
ATOM 750 N N . THR A 1 93 ? -35.073 7.670 -0.683 1.00 39.78 93 THR A N 1
ATOM 751 C CA . THR A 1 93 ? -36.098 7.940 -1.699 1.00 39.78 93 THR A CA 1
ATOM 752 C C . THR A 1 93 ? -37.186 6.861 -1.652 1.00 39.78 93 THR A C 1
ATOM 754 O O . THR A 1 93 ? -36.922 5.705 -1.990 1.00 39.78 93 THR A O 1
ATOM 757 N N . PRO A 1 94 ? -38.436 7.177 -1.254 1.00 39.34 94 PRO A N 1
ATOM 758 C CA . PRO A 1 94 ? -39.531 6.237 -1.431 1.00 39.34 94 PRO A CA 1
ATOM 759 C C . PRO A 1 94 ? -39.720 6.000 -2.932 1.00 39.34 94 PRO A C 1
ATOM 761 O O . PRO A 1 94 ? -40.012 6.921 -3.693 1.00 39.34 94 PRO A O 1
ATOM 764 N N . SER A 1 95 ? -39.535 4.751 -3.362 1.00 39.06 95 SER A N 1
ATOM 765 C CA . SER A 1 95 ? -39.819 4.325 -4.730 1.00 39.06 95 SER A CA 1
ATOM 766 C C . SER A 1 95 ? -41.303 4.545 -5.040 1.00 39.06 95 SER A C 1
ATOM 768 O O . SER A 1 95 ? -42.156 3.728 -4.699 1.00 39.06 95 SER A O 1
ATOM 770 N N . MET A 1 96 ? -41.617 5.658 -5.697 1.00 42.09 96 MET A N 1
ATOM 771 C CA . MET A 1 96 ? -42.868 5.861 -6.422 1.00 42.09 96 MET A CA 1
ATOM 772 C C . MET A 1 96 ? -42.690 5.299 -7.832 1.00 42.09 96 MET A C 1
ATOM 774 O O . MET A 1 96 ? -42.606 6.036 -8.810 1.00 42.09 96 MET A O 1
ATOM 778 N N . THR A 1 97 ? -42.593 3.975 -7.950 1.00 43.66 97 THR A N 1
ATOM 779 C CA . THR A 1 97 ? -42.878 3.333 -9.236 1.00 43.66 97 THR A CA 1
ATOM 780 C C . THR A 1 97 ? -44.397 3.213 -9.339 1.00 43.66 97 THR A C 1
ATOM 782 O O . THR A 1 97 ? -44.991 2.498 -8.528 1.00 43.66 97 THR A O 1
ATOM 785 N N . PRO A 1 98 ? -45.070 3.898 -10.281 1.00 37.56 98 PRO A N 1
ATOM 786 C CA . PRO A 1 98 ? -46.476 3.631 -10.518 1.00 37.56 98 PRO A CA 1
ATOM 787 C C . PRO A 1 98 ? -46.584 2.188 -11.012 1.00 37.56 98 PRO A C 1
ATOM 789 O O . PRO A 1 98 ? -46.020 1.819 -12.042 1.00 37.56 98 PRO A O 1
ATOM 792 N N . VAL A 1 99 ? -47.282 1.354 -10.245 1.00 39.16 99 VAL A N 1
ATOM 793 C CA . VAL A 1 99 ? -47.677 0.015 -10.677 1.00 39.16 99 VAL A CA 1
ATOM 794 C C . VAL A 1 99 ? -48.635 0.206 -11.851 1.00 39.16 99 VAL A C 1
ATOM 796 O O . VAL A 1 99 ? -49.814 0.496 -11.663 1.00 39.16 99 VAL A O 1
ATOM 799 N N . ILE A 1 100 ? -48.118 0.099 -13.076 1.00 41.94 100 ILE A N 1
ATOM 800 C CA . ILE A 1 100 ? -48.944 -0.012 -14.278 1.00 41.94 100 ILE A CA 1
ATOM 801 C C . ILE A 1 100 ? -49.754 -1.300 -14.121 1.00 41.94 100 ILE A C 1
ATOM 803 O O . ILE A 1 100 ? -49.204 -2.401 -14.091 1.00 41.94 100 ILE A O 1
ATOM 807 N N . GLY A 1 101 ? -51.062 -1.130 -13.924 1.00 33.69 101 GLY A N 1
ATOM 808 C CA . GLY A 1 101 ? -52.001 -2.213 -13.681 1.00 33.69 101 GLY A CA 1
ATOM 809 C C . GLY A 1 101 ? -51.969 -3.245 -14.803 1.00 33.69 101 GLY A C 1
ATOM 810 O O . GLY A 1 101 ? -52.065 -2.913 -15.983 1.00 33.69 101 GLY A O 1
ATOM 811 N N . GLN A 1 102 ? -51.859 -4.514 -14.419 1.00 34.94 102 GLN A N 1
ATOM 812 C CA . GLN A 1 102 ? -52.198 -5.633 -15.289 1.00 34.94 102 GLN A CA 1
ATOM 813 C C . GLN A 1 102 ? -53.667 -5.493 -15.731 1.00 34.94 102 GLN A C 1
ATOM 815 O O . GLN A 1 102 ? -54.527 -5.267 -14.873 1.00 34.94 102 GLN A O 1
ATOM 820 N N . PRO A 1 103 ? -54.001 -5.663 -17.022 1.00 30.31 103 PRO A N 1
ATOM 821 C CA . PRO A 1 103 ? -55.393 -5.794 -17.419 1.00 30.31 103 PRO A CA 1
ATOM 822 C C . PRO A 1 103 ? -55.957 -7.102 -16.849 1.00 30.31 103 PRO A C 1
ATOM 824 O O . PRO A 1 103 ? -55.443 -8.189 -17.119 1.00 30.31 103 PRO A O 1
ATOM 827 N N . ARG A 1 104 ? -57.016 -6.987 -16.040 1.00 30.22 104 ARG A N 1
ATOM 828 C CA . ARG A 1 104 ? -57.836 -8.115 -15.588 1.00 30.22 104 ARG A CA 1
ATOM 829 C C . ARG A 1 104 ? -58.544 -8.745 -16.790 1.00 30.22 104 ARG A C 1
ATOM 831 O O . ARG A 1 104 ? -59.247 -8.062 -17.526 1.00 30.22 104 ARG A O 1
ATOM 838 N N . ASN A 1 105 ? -58.381 -10.058 -16.930 1.00 31.55 105 ASN A N 1
ATOM 839 C CA . ASN A 1 105 ? -59.264 -10.916 -17.711 1.00 31.55 105 ASN A CA 1
ATOM 840 C C . ASN A 1 105 ? -60.627 -10.999 -17.013 1.00 31.55 105 ASN A C 1
ATOM 842 O O . ASN A 1 105 ? -60.706 -11.575 -15.931 1.00 31.55 105 ASN A O 1
ATOM 846 N N . GLU A 1 106 ? -61.689 -10.525 -17.659 1.00 29.59 106 GLU A N 1
ATOM 847 C CA . GLU A 1 106 ? -63.051 -10.992 -17.390 1.00 29.59 106 GLU A CA 1
ATOM 848 C C . GLU A 1 106 ? -63.751 -11.325 -18.713 1.00 29.59 106 GLU A C 1
ATOM 850 O O . GLU A 1 106 ? -63.849 -10.518 -19.635 1.00 29.59 106 GLU A O 1
ATOM 855 N N . THR A 1 107 ? -64.178 -12.580 -18.809 1.00 31.31 107 THR A N 1
ATOM 856 C CA . THR A 1 107 ? -64.938 -13.194 -19.900 1.00 31.31 107 THR A CA 1
ATOM 857 C C . THR A 1 107 ? -66.432 -12.892 -19.792 1.00 31.31 107 THR A C 1
ATOM 859 O O . THR A 1 107 ? -67.010 -13.086 -18.726 1.00 31.31 107 THR A O 1
ATOM 862 N N . SER A 1 108 ? -67.079 -12.556 -20.915 1.00 29.00 108 SER A N 1
ATOM 863 C CA . SER A 1 108 ? -68.515 -12.771 -21.196 1.00 29.00 108 SER A CA 1
ATOM 864 C C . SER A 1 108 ? -68.768 -12.764 -22.723 1.00 29.00 108 SER A C 1
ATOM 866 O O . SER A 1 108 ? -68.203 -11.950 -23.443 1.00 29.00 108 SER A O 1
ATOM 868 N N . GLN A 1 109 ? -69.563 -13.726 -23.204 1.00 25.77 109 GLN A N 1
ATOM 869 C CA . GLN A 1 109 ? -69.879 -14.125 -24.601 1.00 25.77 109 GLN A CA 1
ATOM 870 C C . GLN A 1 109 ? -71.160 -13.431 -25.176 1.00 25.77 109 GLN A C 1
ATOM 872 O O . GLN A 1 109 ? -71.810 -12.743 -24.395 1.00 25.77 109 GLN A O 1
ATOM 877 N N . PRO A 1 110 ? -71.701 -13.731 -26.398 1.00 38.44 110 PRO A N 1
ATOM 878 C CA . PRO A 1 110 ? -71.108 -13.927 -27.744 1.00 38.44 110 PRO A CA 1
ATOM 879 C C . PRO A 1 110 ? -71.904 -13.255 -28.934 1.00 38.44 110 PRO A C 1
ATOM 881 O O . PRO A 1 110 ? -72.977 -12.700 -28.742 1.00 38.44 110 PRO A O 1
ATOM 884 N N . ILE A 1 111 ? -71.395 -13.417 -30.178 1.00 23.72 111 ILE A N 1
ATOM 885 C CA . ILE A 1 111 ? -72.048 -13.356 -31.529 1.00 23.72 111 ILE A CA 1
ATOM 886 C C . ILE A 1 111 ? -72.513 -11.990 -32.109 1.00 23.72 111 ILE A C 1
ATOM 888 O O . ILE A 1 111 ? -73.532 -11.443 -31.712 1.00 23.72 111 ILE A O 1
ATOM 892 N N . TYR A 1 112 ? -71.857 -11.539 -33.194 1.00 26.61 112 TYR A N 1
ATOM 893 C CA . TYR A 1 112 ? -72.411 -11.525 -34.569 1.00 26.61 112 TYR A CA 1
ATOM 894 C C . TYR A 1 112 ? -71.275 -11.462 -35.612 1.00 26.61 112 TYR A C 1
ATOM 896 O O . TYR A 1 112 ? -70.203 -10.914 -35.372 1.00 26.61 112 TYR A O 1
ATOM 904 N N . GLN A 1 113 ? -71.517 -12.100 -36.754 1.00 27.09 113 GLN A N 1
ATOM 905 C CA . GLN A 1 113 ? -70.563 -12.561 -37.764 1.00 27.09 113 GLN A CA 1
ATOM 906 C C . GLN A 1 113 ? -70.828 -11.873 -39.115 1.00 27.09 113 GLN A C 1
ATOM 908 O O . GLN A 1 113 ? -71.985 -11.801 -39.517 1.00 27.09 113 GLN A O 1
ATOM 913 N N . ASN A 1 114 ? -69.779 -11.409 -39.812 1.00 24.50 114 ASN A N 1
ATOM 914 C CA . ASN A 1 114 ? -69.626 -11.392 -41.289 1.00 24.50 114 ASN A CA 1
ATOM 915 C C . ASN A 1 114 ? -68.293 -10.698 -41.660 1.00 24.50 114 ASN A C 1
ATOM 917 O O . ASN A 1 114 ? -68.085 -9.549 -41.294 1.00 24.50 114 ASN A O 1
ATOM 921 N N . ASN A 1 115 ? -67.275 -11.402 -42.168 1.00 26.86 115 ASN A N 1
ATOM 922 C CA . ASN A 1 115 ? -67.035 -11.890 -43.546 1.00 26.86 115 ASN A CA 1
ATOM 923 C C . ASN A 1 115 ? -66.249 -10.894 -44.427 1.00 26.86 115 ASN A C 1
ATOM 925 O O . ASN A 1 115 ? -66.824 -9.970 -44.989 1.00 26.86 115 ASN A O 1
ATOM 929 N N . ASN A 1 116 ? -64.935 -11.118 -44.588 1.00 26.89 116 ASN A N 1
ATOM 930 C CA . ASN A 1 116 ? -64.326 -11.640 -45.829 1.00 26.89 116 ASN A CA 1
ATOM 931 C C . ASN A 1 116 ? -62.781 -11.691 -45.732 1.00 26.89 116 ASN A C 1
ATOM 933 O O . ASN A 1 116 ? -62.124 -10.713 -45.392 1.00 26.89 116 ASN A O 1
ATOM 937 N N . ALA A 1 117 ? -62.224 -12.872 -46.019 1.00 26.89 117 ALA A N 1
ATOM 938 C CA . ALA A 1 117 ? -60.794 -13.218 -46.106 1.00 26.89 117 ALA A CA 1
ATOM 939 C C . ALA A 1 117 ? -60.267 -12.996 -47.559 1.00 26.89 117 ALA A C 1
ATOM 941 O O . ALA A 1 117 ? -61.030 -12.430 -48.343 1.00 26.89 117 ALA A O 1
ATOM 942 N N . PRO A 1 118 ? -59.084 -13.493 -48.021 1.00 34.78 118 PRO A N 1
ATOM 943 C CA . PRO A 1 118 ? -57.954 -14.155 -47.335 1.00 34.78 118 PRO A CA 1
ATOM 944 C C . PRO A 1 118 ? -56.528 -13.751 -47.827 1.00 34.78 118 PRO A C 1
ATOM 946 O O . PRO A 1 118 ? -56.340 -13.370 -48.973 1.00 34.78 118 PRO A O 1
ATOM 949 N N . SER A 1 119 ? -55.486 -14.000 -47.014 1.00 26.39 119 SER A N 1
ATOM 950 C CA . SER A 1 119 ? -54.238 -14.666 -47.471 1.00 26.39 119 SER A CA 1
ATOM 951 C C . SER A 1 119 ? -53.295 -15.015 -46.301 1.00 26.39 119 SER A C 1
ATOM 953 O O . SER A 1 119 ? -52.910 -14.154 -45.514 1.00 26.39 119 SER A O 1
ATOM 955 N N . LYS A 1 120 ? -52.895 -16.287 -46.226 1.00 25.72 120 LYS A N 1
ATOM 956 C CA . LYS A 1 120 ? -51.776 -16.912 -45.472 1.00 25.72 120 LYS A CA 1
ATOM 957 C C . LYS A 1 120 ? -51.074 -17.881 -46.468 1.00 25.72 120 LYS A C 1
ATOM 959 O O . LYS A 1 120 ? -51.731 -18.152 -47.477 1.00 25.72 120 LYS A O 1
ATOM 964 N N . PRO A 1 121 ? -49.868 -18.479 -46.238 1.00 35.94 121 PRO A N 1
ATOM 965 C CA . PRO A 1 121 ? -49.186 -18.732 -44.951 1.00 35.94 121 PRO A CA 1
ATOM 966 C C . PRO A 1 121 ? -47.624 -18.600 -44.890 1.00 35.94 121 PRO A C 1
ATOM 968 O O . PRO A 1 121 ? -46.921 -18.705 -45.880 1.00 35.94 121 PRO A O 1
ATOM 971 N N . THR A 1 122 ? -47.120 -18.463 -43.650 1.00 26.53 122 THR A N 1
ATOM 972 C CA . THR A 1 122 ? -45.991 -19.178 -42.982 1.00 26.53 122 THR A CA 1
ATOM 973 C C . THR A 1 122 ? -44.514 -19.150 -43.469 1.00 26.53 122 THR A C 1
ATOM 975 O O . THR A 1 122 ? -44.180 -19.652 -44.530 1.00 26.53 122 THR A O 1
ATOM 978 N N . ALA A 1 123 ? -43.643 -18.785 -42.498 1.00 25.41 123 ALA A N 1
ATOM 979 C CA . ALA A 1 123 ? -42.320 -19.341 -42.106 1.00 25.41 123 ALA A CA 1
ATOM 980 C C . ALA A 1 123 ? -41.002 -18.551 -42.334 1.00 25.41 123 ALA A C 1
ATOM 982 O O . ALA A 1 123 ? -40.476 -18.459 -43.431 1.00 25.41 123 ALA A O 1
ATOM 983 N N . ALA A 1 124 ? -40.402 -18.227 -41.173 1.00 26.08 124 ALA A N 1
ATOM 984 C CA . ALA A 1 124 ? -39.005 -18.451 -40.757 1.00 26.08 124 ALA A CA 1
ATOM 985 C C . ALA A 1 124 ? -37.899 -17.403 -41.039 1.00 26.08 124 ALA A C 1
ATOM 987 O O . ALA A 1 124 ? -37.519 -17.172 -42.173 1.00 26.08 124 ALA A O 1
ATOM 988 N N . LYS A 1 125 ? -37.320 -16.929 -39.910 1.00 28.09 125 LYS A N 1
ATOM 989 C CA . LYS A 1 125 ? -35.892 -16.663 -39.579 1.00 28.09 125 LYS A CA 1
ATOM 990 C C . LYS A 1 125 ? -35.092 -15.843 -40.617 1.00 28.09 125 LYS A C 1
ATOM 992 O O . LYS A 1 125 ? -34.913 -16.266 -41.741 1.00 28.09 125 LYS A O 1
ATOM 997 N N . ILE A 1 126 ? -34.478 -14.707 -40.283 1.00 30.27 126 ILE A N 1
ATOM 998 C CA . ILE A 1 126 ? -33.253 -14.573 -39.473 1.00 30.27 126 ILE A CA 1
ATOM 999 C C . ILE A 1 126 ? -33.100 -13.072 -39.142 1.00 30.27 126 ILE A C 1
ATOM 1001 O O . ILE A 1 126 ? -32.918 -12.266 -40.047 1.00 30.27 126 ILE A O 1
ATOM 1005 N N . LEU A 1 127 ? -33.129 -12.688 -37.863 1.00 29.94 127 LEU A N 1
ATOM 1006 C CA . LEU A 1 127 ? -32.544 -11.422 -37.405 1.00 29.94 127 LEU A CA 1
ATOM 1007 C C . LEU A 1 127 ? -31.882 -11.688 -36.053 1.00 29.94 127 LEU A C 1
ATOM 1009 O O . LEU A 1 127 ? -32.542 -11.785 -35.021 1.00 29.94 127 LEU A O 1
ATOM 1013 N N . GLY A 1 128 ? -30.576 -11.941 -36.096 1.00 28.42 128 GLY A N 1
ATOM 1014 C CA . GLY A 1 128 ? -29.770 -12.292 -34.937 1.00 28.42 128 GLY A CA 1
ATOM 1015 C C . GLY A 1 128 ? -28.813 -11.169 -34.563 1.00 28.42 128 GLY A C 1
ATOM 1016 O O . GLY A 1 128 ? -27.853 -10.924 -35.280 1.00 28.42 128 GLY A O 1
ATOM 1017 N N . LYS A 1 129 ? -29.060 -10.596 -33.380 1.00 32.06 129 LYS A N 1
ATOM 1018 C CA . LYS A 1 129 ? -28.077 -10.038 -32.438 1.00 32.06 129 LYS A CA 1
ATOM 1019 C C . LYS A 1 129 ? -27.247 -8.828 -32.881 1.00 32.06 129 LYS A C 1
ATOM 1021 O O . LYS A 1 129 ? -26.056 -8.948 -33.139 1.00 32.06 129 LYS A O 1
ATOM 1026 N N . VAL A 1 130 ? -27.829 -7.641 -32.718 1.00 35.72 130 VAL A N 1
ATOM 1027 C CA . VAL A 1 130 ? -27.108 -6.478 -32.175 1.00 35.72 130 VAL A CA 1
ATOM 1028 C C . VAL A 1 130 ? -28.047 -5.781 -31.193 1.00 35.72 130 VAL A C 1
ATOM 1030 O O . VAL A 1 130 ? -29.139 -5.382 -31.576 1.00 35.72 130 VAL A O 1
ATOM 1033 N N . GLY A 1 131 ? -27.625 -5.660 -29.934 1.00 36.53 131 GLY A N 1
ATOM 1034 C CA . GLY A 1 131 ? -28.339 -4.889 -28.914 1.00 36.53 131 GLY A CA 1
ATOM 1035 C C . GLY A 1 131 ? -29.047 -5.747 -27.874 1.00 36.53 131 GLY A C 1
ATOM 1036 O O . GLY A 1 131 ? -30.255 -5.875 -27.925 1.00 36.53 131 GLY A O 1
ATOM 1037 N N . GLU A 1 132 ? -28.282 -6.330 -26.947 1.00 36.44 132 GLU A N 1
ATOM 1038 C CA . GLU A 1 132 ? -28.726 -6.713 -25.594 1.00 36.44 132 GLU A CA 1
ATOM 1039 C C . GLU A 1 132 ? -27.535 -7.344 -24.849 1.00 36.44 132 GLU A C 1
ATOM 1041 O O . GLU A 1 132 ? -27.303 -8.541 -24.970 1.00 36.44 132 GLU A O 1
ATOM 1046 N N . SER A 1 133 ? -26.729 -6.548 -24.129 1.00 36.88 133 SER A N 1
ATOM 1047 C CA . SER A 1 133 ? -25.923 -7.048 -22.988 1.00 36.88 133 SER A CA 1
ATOM 1048 C C . SER A 1 133 ? -25.253 -5.937 -22.150 1.00 36.88 133 SER A C 1
ATOM 1050 O O . SER A 1 133 ? -24.139 -6.120 -21.666 1.00 36.88 133 SER A O 1
ATOM 1052 N N . LEU A 1 134 ? -25.900 -4.783 -21.942 1.00 41.22 134 LEU A N 1
ATOM 1053 C CA . LEU A 1 134 ? -25.436 -3.788 -20.951 1.00 41.22 134 LEU A CA 1
ATOM 1054 C C . LEU A 1 134 ? -26.526 -3.370 -19.954 1.00 41.22 134 LEU A C 1
ATOM 1056 O O . LEU A 1 134 ? -26.449 -2.322 -19.325 1.00 41.22 134 LEU A O 1
ATOM 1060 N N . SER A 1 135 ? -27.551 -4.198 -19.766 1.00 38.88 135 SER A N 1
ATOM 1061 C CA . SER A 1 135 ? -28.644 -3.885 -18.840 1.00 38.88 135 SER A CA 1
ATOM 1062 C C . SER A 1 135 ? -29.106 -5.158 -18.148 1.00 38.88 135 SER A C 1
ATOM 1064 O O . SER A 1 135 ? -30.139 -5.715 -18.497 1.00 38.88 135 SER A O 1
ATOM 1066 N N . ARG A 1 136 ? -28.293 -5.666 -17.213 1.00 37.62 136 ARG A N 1
ATOM 1067 C CA . ARG A 1 136 ? -28.700 -6.654 -16.194 1.00 37.62 136 ARG A CA 1
ATOM 1068 C C . ARG A 1 136 ? -27.600 -6.840 -15.140 1.00 37.62 136 ARG A C 1
ATOM 1070 O O . ARG A 1 136 ? -27.107 -7.935 -14.912 1.00 37.62 136 ARG A O 1
ATOM 1077 N N . ILE A 1 137 ? -27.251 -5.759 -14.446 1.00 41.91 137 ILE A N 1
ATOM 1078 C CA . ILE A 1 137 ? -26.885 -5.889 -13.029 1.00 41.91 137 ILE A CA 1
ATOM 1079 C C . ILE A 1 137 ? -28.207 -5.762 -12.274 1.00 41.91 137 ILE A C 1
ATOM 1081 O O . ILE A 1 137 ? -28.609 -4.693 -11.830 1.00 41.91 137 ILE A O 1
ATOM 1085 N N . CYS A 1 138 ? -28.961 -6.858 -12.246 1.00 33.84 138 CYS A N 1
ATOM 1086 C CA . CYS A 1 138 ? -30.066 -7.005 -11.314 1.00 33.84 138 CYS A CA 1
ATOM 1087 C C . CYS A 1 138 ? -29.470 -7.641 -10.064 1.00 33.84 138 CYS A C 1
ATOM 1089 O O . CYS A 1 138 ? -29.232 -8.847 -10.037 1.00 33.84 138 CYS A O 1
ATOM 1091 N N . CYS A 1 139 ? -29.207 -6.833 -9.039 1.00 41.44 139 CYS A N 1
ATOM 1092 C CA . CYS A 1 139 ? -28.977 -7.352 -7.701 1.00 41.44 139 CYS A CA 1
ATOM 1093 C C . CYS A 1 139 ? -30.280 -8.017 -7.246 1.00 41.44 139 CYS A C 1
ATOM 1095 O O . CYS A 1 139 ? -31.236 -7.340 -6.863 1.00 41.44 139 CYS A O 1
ATOM 1097 N N . VAL A 1 140 ? -30.350 -9.344 -7.347 1.00 34.81 140 VAL A N 1
ATOM 1098 C CA . VAL A 1 140 ? -31.406 -10.114 -6.693 1.00 34.81 140 VAL A CA 1
ATOM 1099 C C . VAL A 1 140 ? -31.213 -9.920 -5.194 1.00 34.81 140 VAL A C 1
ATOM 1101 O O . VAL A 1 140 ? -30.169 -10.250 -4.639 1.00 34.81 140 VAL A O 1
ATOM 1104 N N . ARG A 1 141 ? -32.215 -9.310 -4.565 1.00 35.97 141 ARG A N 1
ATOM 1105 C CA . ARG A 1 141 ? -32.276 -9.011 -3.136 1.00 35.97 141 ARG A CA 1
ATOM 1106 C C . ARG A 1 141 ? -32.285 -10.332 -2.349 1.00 35.97 141 ARG A C 1
ATOM 1108 O O . ARG A 1 141 ? -33.241 -11.090 -2.514 1.00 35.97 141 ARG A O 1
ATOM 1115 N N . PRO A 1 142 ? -31.289 -10.628 -1.493 1.00 34.59 142 PRO A N 1
ATOM 1116 C CA . PRO A 1 142 ? -31.454 -11.664 -0.482 1.00 34.59 142 PRO A CA 1
ATOM 1117 C C . PRO A 1 142 ? -32.591 -11.238 0.461 1.00 34.59 142 PRO A C 1
ATOM 1119 O O . PRO A 1 142 ? -32.777 -10.033 0.673 1.00 34.59 142 PRO A O 1
ATOM 1122 N N . PRO A 1 143 ? -33.372 -12.169 1.026 1.00 28.09 143 PRO A N 1
ATOM 1123 C CA . PRO A 1 143 ? -34.399 -11.821 1.992 1.00 28.09 143 PRO A CA 1
ATOM 1124 C C . PRO A 1 143 ? -33.699 -11.358 3.271 1.00 28.09 143 PRO A C 1
ATOM 1126 O O . PRO A 1 143 ? -33.239 -12.167 4.068 1.00 28.09 143 PRO A O 1
ATOM 1129 N N . VAL A 1 144 ? -33.572 -10.045 3.439 1.00 36.81 144 VAL A N 1
ATOM 1130 C CA . VAL A 1 144 ? -33.132 -9.441 4.695 1.00 36.81 144 VAL A CA 1
ATOM 1131 C C . VAL A 1 144 ? -34.348 -8.771 5.310 1.00 36.81 144 VAL A C 1
ATOM 1133 O O . VAL A 1 144 ? -35.048 -8.004 4.637 1.00 36.81 144 VAL A O 1
ATOM 1136 N N . GLU A 1 145 ? -34.634 -9.137 6.556 1.00 30.80 145 GLU A N 1
ATOM 1137 C CA . GLU A 1 145 ? -35.766 -8.643 7.328 1.00 30.80 145 GLU A CA 1
ATOM 1138 C C . GLU A 1 145 ? -35.809 -7.110 7.331 1.00 30.80 145 GLU A C 1
ATOM 1140 O O . GLU A 1 145 ? -34.803 -6.402 7.375 1.00 30.80 145 GLU A O 1
ATOM 1145 N N . ARG A 1 146 ? -37.027 -6.604 7.170 1.00 29.08 146 ARG A N 1
ATOM 1146 C CA . ARG A 1 146 ? -37.351 -5.219 6.851 1.00 29.08 146 ARG A CA 1
ATOM 1147 C C . ARG A 1 146 ? -37.142 -4.338 8.084 1.00 29.08 146 ARG A C 1
ATOM 1149 O O . ARG A 1 146 ? -38.033 -4.263 8.920 1.00 29.08 146 ARG A O 1
ATOM 1156 N N . PHE A 1 147 ? -36.027 -3.620 8.163 1.00 33.69 147 PHE A N 1
ATOM 1157 C CA . PHE A 1 147 ? -35.880 -2.522 9.121 1.00 33.69 147 PHE A CA 1
ATOM 1158 C C . PHE A 1 147 ? -36.183 -1.192 8.423 1.00 33.69 147 PHE A C 1
ATOM 1160 O O . PHE A 1 147 ? -35.472 -0.753 7.521 1.00 33.69 147 PHE A O 1
ATOM 1167 N N . THR A 1 148 ? -37.317 -0.593 8.782 1.00 29.31 148 THR A N 1
ATOM 1168 C CA . THR A 1 148 ? -37.750 0.738 8.340 1.00 29.31 148 THR A CA 1
ATOM 1169 C C . THR A 1 148 ? -36.912 1.817 9.018 1.00 29.31 148 THR A C 1
ATOM 1171 O O . THR A 1 148 ? -36.934 1.927 10.241 1.00 29.31 148 THR A O 1
ATOM 1174 N N . PHE A 1 149 ? -36.216 2.633 8.226 1.00 35.66 149 PHE A N 1
ATOM 1175 C CA . PHE A 1 149 ? -35.549 3.848 8.689 1.00 35.66 149 PHE A CA 1
ATOM 1176 C C . PHE A 1 149 ? -36.549 5.009 8.695 1.00 35.66 149 PHE A C 1
ATOM 1178 O O . PHE A 1 149 ? -37.126 5.338 7.659 1.00 35.66 149 PHE A O 1
ATOM 1185 N N . VAL A 1 150 ? -36.757 5.622 9.860 1.00 33.16 150 VAL A N 1
ATOM 1186 C CA . VAL A 1 150 ? -37.453 6.905 10.003 1.00 33.16 150 VAL A CA 1
ATOM 1187 C C . VAL A 1 150 ? -36.400 7.924 10.416 1.00 33.16 150 VAL A C 1
ATOM 1189 O O . VAL A 1 150 ? -35.901 7.878 11.536 1.00 33.16 150 VAL A O 1
ATOM 1192 N N . ALA A 1 151 ? -36.034 8.821 9.504 1.00 32.38 151 ALA A N 1
ATOM 1193 C CA . ALA A 1 151 ? -35.303 10.030 9.850 1.00 32.38 151 ALA A CA 1
ATOM 1194 C C . ALA A 1 151 ? -36.340 11.107 10.193 1.00 32.38 151 ALA A C 1
ATOM 1196 O O . ALA A 1 151 ? -36.883 11.749 9.298 1.00 32.38 151 ALA A O 1
ATOM 1197 N N . SER A 1 152 ? -36.664 11.270 11.476 1.00 33.16 152 SER A N 1
ATOM 1198 C CA . SER A 1 152 ? -37.429 12.425 11.948 1.00 33.16 152 SER A CA 1
ATOM 1199 C C . SER A 1 152 ? -36.454 13.505 12.409 1.00 33.16 152 SER A C 1
ATOM 1201 O O . SER A 1 152 ? -35.888 13.416 13.498 1.00 33.16 152 SER A O 1
ATOM 1203 N N . LEU A 1 153 ? -36.268 14.533 11.583 1.00 38.94 153 LEU A N 1
ATOM 1204 C CA . LEU A 1 153 ? -36.019 15.876 12.096 1.00 38.94 153 LEU A CA 1
ATOM 1205 C C . LEU A 1 153 ? -37.388 16.437 12.476 1.00 38.94 153 LEU A C 1
ATOM 1207 O O . LEU A 1 153 ? -38.025 17.075 11.652 1.00 38.94 153 LEU A O 1
ATOM 1211 N N . ASP A 1 154 ? -37.846 16.145 13.689 1.00 32.81 154 ASP A N 1
ATOM 1212 C CA . ASP A 1 154 ? -38.919 16.910 14.319 1.00 32.81 154 ASP A CA 1
ATOM 1213 C C . ASP A 1 154 ? -38.504 17.214 15.762 1.00 32.81 154 ASP A C 1
ATOM 1215 O O . ASP A 1 154 ? -38.392 16.327 16.614 1.00 32.81 154 ASP A O 1
ATOM 1219 N N . GLU A 1 155 ? -38.249 18.497 16.023 1.00 47.31 155 GLU A N 1
ATOM 1220 C CA . GLU A 1 155 ? -38.120 19.078 17.359 1.00 47.31 155 GLU A CA 1
ATOM 1221 C C . GLU A 1 155 ? -39.484 19.034 18.068 1.00 47.31 155 GLU A C 1
ATOM 1223 O O . GLU A 1 155 ? -40.199 20.029 18.105 1.00 47.31 155 GLU A O 1
ATOM 1228 N N . ASN A 1 156 ? -39.885 17.861 18.564 1.00 46.50 156 ASN A N 1
ATOM 1229 C CA . ASN A 1 156 ? -40.744 17.637 19.740 1.00 46.50 156 ASN A CA 1
ATOM 1230 C C . ASN A 1 156 ? -41.409 16.258 19.665 1.00 46.50 156 ASN A C 1
ATOM 1232 O O . ASN A 1 156 ? -42.556 16.119 19.244 1.00 46.50 156 ASN A O 1
ATOM 1236 N N . ALA A 1 157 ? -40.733 15.237 20.186 1.00 38.34 157 ALA A N 1
ATOM 1237 C CA . ALA A 1 157 ? -41.401 14.031 20.658 1.00 38.34 157 ALA A CA 1
ATOM 1238 C C . ALA A 1 157 ? -40.618 13.429 21.831 1.00 38.34 157 ALA A C 1
ATOM 1240 O O . ALA A 1 157 ? -39.637 12.710 21.663 1.00 38.34 157 ALA A O 1
ATOM 1241 N N . ASN A 1 158 ? -41.077 13.720 23.049 1.00 46.34 158 ASN A N 1
ATOM 1242 C CA . ASN A 1 158 ? -40.758 12.906 24.215 1.00 46.34 158 ASN A CA 1
ATOM 1243 C C . ASN A 1 158 ? -41.450 11.543 24.062 1.00 46.34 158 ASN A C 1
ATOM 1245 O O . ASN A 1 158 ? -42.621 11.436 24.420 1.00 46.34 158 ASN A O 1
ATOM 1249 N N . LEU A 1 159 ? -40.747 10.511 23.575 1.00 37.75 159 LEU A N 1
ATOM 1250 C CA . LEU A 1 159 ? -41.053 9.114 23.910 1.00 37.75 159 LEU A CA 1
ATOM 1251 C C . LEU A 1 159 ? -39.905 8.147 23.553 1.00 37.75 159 LEU A C 1
ATOM 1253 O O . LEU A 1 159 ? -39.615 7.932 22.386 1.00 37.75 159 LEU A O 1
ATOM 1257 N N . GLY A 1 160 ? -39.332 7.505 24.579 1.00 34.94 160 GLY A N 1
ATOM 1258 C CA . GLY A 1 160 ? -38.900 6.099 24.539 1.00 34.94 160 GLY A CA 1
ATOM 1259 C C . GLY A 1 160 ? -37.669 5.718 23.704 1.00 34.94 160 GLY A C 1
ATOM 1260 O O . GLY A 1 160 ? -37.752 5.537 22.499 1.00 34.94 160 GLY A O 1
ATOM 1261 N N . THR A 1 161 ? -36.565 5.438 24.403 1.00 36.56 161 THR A N 1
ATOM 1262 C CA . THR A 1 161 ? -35.422 4.622 23.946 1.00 36.56 161 THR A CA 1
ATOM 1263 C C . THR A 1 161 ? -34.727 5.114 22.673 1.00 36.56 161 THR A C 1
ATOM 1265 O O . THR A 1 161 ? -34.861 4.549 21.590 1.00 36.56 161 THR A O 1
ATOM 1268 N N . VAL A 1 162 ? -33.884 6.136 22.835 1.00 37.16 162 VAL A N 1
ATOM 1269 C CA . VAL A 1 162 ? -32.879 6.520 21.837 1.00 37.16 162 VAL A CA 1
ATOM 1270 C C . VAL A 1 162 ? -31.899 5.354 21.658 1.00 37.16 162 VAL A C 1
ATOM 1272 O O . VAL A 1 162 ? -30.967 5.184 22.444 1.00 37.16 162 VAL A O 1
ATOM 1275 N N . MET A 1 163 ? -32.115 4.532 20.631 1.00 38.94 163 MET A N 1
ATOM 1276 C CA . MET A 1 163 ? -31.089 3.634 20.106 1.00 38.94 163 MET A CA 1
ATOM 1277 C C . MET A 1 163 ? -29.966 4.520 19.564 1.00 38.94 163 MET A C 1
ATOM 1279 O O . MET A 1 163 ? -30.113 5.149 18.517 1.00 38.94 163 MET A O 1
ATOM 1283 N N . ARG A 1 164 ? -28.858 4.634 20.305 1.00 36.47 164 ARG A N 1
ATOM 1284 C CA . ARG A 1 164 ? -27.640 5.252 19.778 1.00 36.47 164 ARG A CA 1
ATOM 1285 C C . ARG A 1 164 ? -27.100 4.330 18.690 1.00 36.47 164 ARG A C 1
ATOM 1287 O O . ARG A 1 164 ? -26.496 3.310 19.001 1.00 36.47 164 ARG A O 1
ATOM 1294 N N . TYR A 1 165 ? -27.341 4.666 17.430 1.00 47.47 165 TYR A N 1
ATOM 1295 C CA . TYR A 1 165 ? -26.586 4.074 16.335 1.00 47.47 165 TYR A CA 1
ATOM 1296 C C . TYR A 1 165 ? -25.135 4.535 16.505 1.00 47.47 165 TYR A C 1
ATOM 1298 O O . TYR A 1 165 ? -24.859 5.730 16.410 1.00 47.47 165 TYR A O 1
ATOM 1306 N N . GLU A 1 166 ? -24.220 3.619 16.827 1.00 52.72 166 GLU A N 1
ATOM 1307 C CA . GLU A 1 166 ? -22.801 3.887 16.601 1.00 52.72 166 GLU A CA 1
ATOM 1308 C C . GLU A 1 166 ? -22.631 4.123 15.100 1.00 52.72 166 GLU A C 1
ATOM 1310 O O . GLU A 1 166 ? -22.995 3.283 14.275 1.00 52.72 166 GLU A O 1
ATOM 1315 N N . GLU A 1 167 ? -22.164 5.314 14.744 1.00 58.50 167 GLU A N 1
ATOM 1316 C CA . GLU A 1 167 ? -21.885 5.682 13.366 1.00 58.50 167 GLU A CA 1
ATOM 1317 C C . GLU A 1 167 ? -20.754 4.781 12.853 1.00 58.50 167 GLU A C 1
ATOM 1319 O O . GLU A 1 167 ? -19.614 4.861 13.311 1.00 58.50 167 GLU A O 1
ATOM 1324 N N . ILE A 1 168 ? -21.080 3.854 11.947 1.00 69.56 168 ILE A N 1
ATOM 1325 C CA . ILE A 1 168 ? -20.088 2.957 11.350 1.00 69.56 168 ILE A CA 1
ATOM 1326 C C . ILE A 1 168 ? -19.280 3.773 10.340 1.00 69.56 168 ILE A C 1
ATOM 1328 O O . ILE A 1 168 ? -19.718 4.013 9.214 1.00 69.56 168 ILE A O 1
ATOM 1332 N N . GLU A 1 169 ? -18.091 4.205 10.750 1.00 81.62 169 GLU A N 1
ATOM 1333 C CA . GLU A 1 169 ? -17.169 4.941 9.892 1.00 81.62 169 GLU A CA 1
ATOM 1334 C C . GLU A 1 169 ? -16.430 3.990 8.936 1.00 81.62 169 GLU A C 1
ATOM 1336 O O . GLU A 1 169 ? -15.744 3.052 9.353 1.00 81.62 169 GLU A O 1
ATOM 1341 N N . LEU A 1 170 ? -16.524 4.255 7.630 1.00 87.44 170 LEU A N 1
ATOM 1342 C CA . LEU A 1 170 ? -15.737 3.547 6.624 1.00 87.44 170 LEU A CA 1
ATOM 1343 C C . LEU A 1 170 ? -14.347 4.178 6.512 1.00 87.44 170 LEU A C 1
ATOM 1345 O O . LEU A 1 170 ? -14.210 5.351 6.161 1.00 87.44 170 LEU A O 1
ATOM 1349 N N . ARG A 1 171 ? -13.306 3.376 6.755 1.00 91.38 171 ARG A N 1
ATOM 1350 C CA . ARG A 1 171 ? -11.906 3.821 6.739 1.00 91.38 171 ARG A CA 1
ATOM 1351 C C . ARG A 1 171 ? -11.071 3.055 5.717 1.00 91.38 171 ARG A C 1
ATOM 1353 O O . ARG A 1 171 ? -11.224 1.847 5.556 1.00 91.38 171 ARG A O 1
ATOM 1360 N N . ILE A 1 172 ? -10.150 3.768 5.068 1.00 95.94 172 ILE A N 1
ATOM 1361 C CA . ILE A 1 172 ? -9.078 3.189 4.250 1.00 95.94 172 ILE A CA 1
ATOM 1362 C C . ILE A 1 172 ? -7.804 3.162 5.097 1.00 95.94 172 ILE A C 1
ATOM 1364 O O . ILE A 1 172 ? -7.451 4.166 5.712 1.00 95.94 172 ILE A O 1
ATOM 1368 N N . LEU A 1 173 ? -7.127 2.016 5.123 1.00 97.94 173 LEU A N 1
ATOM 1369 C CA . LEU A 1 173 ? -5.863 1.811 5.831 1.00 97.94 173 LEU A CA 1
ATOM 1370 C C . LEU A 1 173 ? -4.792 1.383 4.827 1.00 97.94 173 LEU A C 1
ATOM 1372 O O . LEU A 1 173 ? -5.063 0.566 3.944 1.00 97.94 173 LEU A O 1
ATOM 1376 N N . LEU A 1 174 ? -3.570 1.886 4.987 1.00 98.56 174 LEU A N 1
ATOM 1377 C CA . LEU A 1 174 ? -2.424 1.416 4.214 1.00 98.56 174 LEU A CA 1
ATOM 1378 C C . LEU A 1 174 ? -1.917 0.094 4.800 1.00 98.56 174 LEU A C 1
ATOM 1380 O O . LEU A 1 174 ? -1.507 0.045 5.956 1.00 98.56 174 LEU A O 1
ATOM 1384 N N . LEU A 1 175 ? -1.908 -0.975 4.006 1.00 98.19 175 LEU A N 1
ATOM 1385 C CA . LEU A 1 175 ? -1.322 -2.259 4.393 1.00 98.19 175 LEU A CA 1
ATOM 1386 C C . LEU A 1 175 ? 0.117 -2.363 3.879 1.00 98.19 175 LEU A C 1
ATOM 1388 O O . LEU A 1 175 ? 0.349 -2.229 2.677 1.00 98.19 175 LEU A O 1
ATOM 1392 N N . CYS A 1 176 ? 1.078 -2.646 4.757 1.00 96.06 176 CYS A N 1
ATOM 1393 C CA . CYS A 1 176 ? 2.477 -2.764 4.354 1.00 96.06 176 CYS A CA 1
ATOM 1394 C C . CYS A 1 176 ? 3.311 -3.730 5.209 1.00 96.06 176 CYS A C 1
ATOM 1396 O O . CYS A 1 176 ? 2.861 -4.260 6.226 1.00 96.06 176 CYS A O 1
ATOM 1398 N N . GLY A 1 177 ? 4.541 -3.986 4.756 1.00 93.06 177 GLY A N 1
ATOM 1399 C CA . GLY A 1 177 ? 5.568 -4.688 5.523 1.00 93.06 177 GLY A CA 1
ATOM 1400 C C . GLY A 1 177 ? 6.397 -3.746 6.400 1.00 93.06 177 GLY A C 1
ATOM 1401 O O . GLY A 1 177 ? 6.267 -2.522 6.336 1.00 93.06 177 GLY A O 1
ATOM 1402 N N . SER A 1 178 ? 7.285 -4.325 7.210 1.00 91.69 178 SER A N 1
ATOM 1403 C CA . SER A 1 178 ? 8.246 -3.567 8.025 1.00 91.69 178 SER A CA 1
ATOM 1404 C C . SER A 1 178 ? 9.239 -2.752 7.192 1.00 91.69 178 SER A C 1
ATOM 1406 O O . SER A 1 178 ? 9.661 -1.690 7.631 1.00 91.69 178 SER A O 1
ATOM 1408 N N . ASP A 1 179 ? 9.562 -3.208 5.984 1.00 92.12 179 ASP A N 1
ATOM 1409 C CA . ASP A 1 179 ? 10.431 -2.532 5.018 1.00 92.12 179 ASP A CA 1
ATOM 1410 C C . ASP A 1 179 ? 9.862 -1.182 4.556 1.00 92.12 179 ASP A C 1
ATOM 1412 O O . ASP A 1 179 ? 10.576 -0.178 4.524 1.00 92.12 179 ASP A O 1
ATOM 1416 N N . LEU A 1 180 ? 8.561 -1.123 4.249 1.00 95.00 180 LEU A N 1
ATOM 1417 C CA . LEU A 1 180 ? 7.912 0.151 3.926 1.00 95.00 180 LEU A CA 1
ATOM 1418 C C . LEU A 1 180 ? 7.838 1.058 5.159 1.00 95.00 180 LEU A C 1
ATOM 1420 O O . LEU A 1 180 ? 8.089 2.255 5.039 1.00 95.00 180 LEU A O 1
ATOM 1424 N N . LEU A 1 181 ? 7.531 0.498 6.337 1.00 95.75 181 LEU A N 1
ATOM 1425 C CA . LEU A 1 181 ? 7.494 1.271 7.579 1.00 95.75 181 LEU A CA 1
ATOM 1426 C C . LEU A 1 181 ? 8.859 1.912 7.876 1.00 95.75 181 LEU A C 1
ATOM 1428 O O . LEU A 1 181 ? 8.922 3.087 8.221 1.00 95.75 181 LEU A O 1
ATOM 1432 N N . GLU A 1 182 ? 9.947 1.162 7.716 1.00 95.25 182 GLU A N 1
ATOM 1433 C CA . GLU A 1 182 ? 11.312 1.658 7.903 1.00 95.25 182 GLU A CA 1
ATOM 1434 C C . GLU A 1 182 ? 11.676 2.744 6.88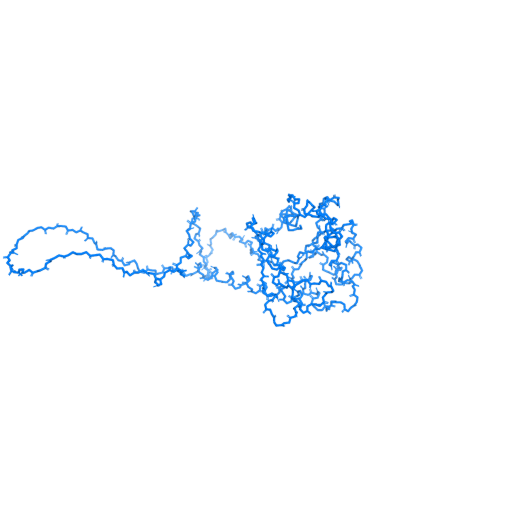5 1.00 95.25 182 GLU A C 1
ATOM 1436 O O . GLU A 1 182 ? 12.374 3.700 7.222 1.00 95.25 182 GLU A O 1
ATOM 1441 N N . SER A 1 183 ? 11.142 2.662 5.662 1.00 96.00 183 SER A N 1
ATOM 1442 C CA . SER A 1 183 ? 11.396 3.669 4.628 1.00 96.00 183 SER A CA 1
ATOM 1443 C C . SER A 1 183 ? 10.905 5.076 5.002 1.00 96.00 183 SER A C 1
ATOM 1445 O O . SER A 1 183 ? 11.490 6.053 4.541 1.00 96.00 183 SER A O 1
ATOM 1447 N N . PHE A 1 184 ? 9.905 5.205 5.886 1.00 96.50 184 PHE A N 1
ATOM 1448 C CA . PHE A 1 184 ? 9.469 6.501 6.428 1.00 96.50 184 PHE A CA 1
ATOM 1449 C C . PHE A 1 184 ? 10.545 7.207 7.264 1.00 96.50 184 PHE A C 1
ATOM 1451 O O . PHE A 1 184 ? 10.442 8.404 7.520 1.00 96.50 184 PHE A O 1
ATOM 1458 N N . CYS A 1 185 ? 11.576 6.486 7.707 1.00 95.06 185 CYS A N 1
ATOM 1459 C CA . CYS A 1 185 ? 12.701 7.052 8.446 1.00 95.06 185 CYS A CA 1
ATOM 1460 C C . CYS A 1 185 ? 13.839 7.528 7.526 1.00 95.06 185 CYS A C 1
ATOM 1462 O O . CYS A 1 185 ? 14.828 8.057 8.029 1.00 95.06 185 CYS A O 1
ATOM 1464 N N . ILE A 1 186 ? 13.734 7.341 6.202 1.00 95.75 186 ILE A N 1
ATOM 1465 C CA . ILE A 1 186 ? 14.757 7.761 5.234 1.00 95.75 186 ILE A CA 1
ATOM 1466 C C . ILE A 1 186 ? 14.538 9.243 4.876 1.00 95.75 186 ILE A C 1
ATOM 1468 O O . ILE A 1 186 ? 13.523 9.569 4.253 1.00 95.75 186 ILE A O 1
ATOM 1472 N N . PRO A 1 187 ? 15.477 10.152 5.213 1.00 93.50 187 PRO A N 1
ATOM 1473 C CA . PRO A 1 187 ? 15.312 11.579 4.948 1.00 93.50 187 PRO A CA 1
ATOM 1474 C C . PRO A 1 187 ? 15.146 11.880 3.456 1.00 93.50 187 PRO A C 1
ATOM 1476 O O . PRO A 1 187 ? 15.923 11.405 2.628 1.00 93.50 187 PRO A O 1
ATOM 1479 N N . GLY A 1 188 ? 14.139 12.686 3.115 1.00 93.81 188 GLY A N 1
ATOM 1480 C CA . GLY A 1 188 ? 13.868 13.123 1.742 1.00 93.81 188 GLY A CA 1
ATOM 1481 C C . GLY A 1 188 ? 13.223 12.074 0.830 1.00 93.81 188 GLY A C 1
ATOM 1482 O O . GLY A 1 188 ? 12.902 12.403 -0.309 1.00 93.81 188 GLY A O 1
ATOM 1483 N N . LEU A 1 189 ? 13.007 10.837 1.298 1.00 95.56 189 LEU A N 1
ATOM 1484 C CA . LEU A 1 189 ? 12.310 9.813 0.511 1.00 95.56 189 LEU A CA 1
ATOM 1485 C C . LEU A 1 189 ? 10.794 10.037 0.484 1.00 95.56 189 LEU A C 1
ATOM 1487 O O . LEU A 1 189 ? 10.145 9.778 -0.527 1.00 95.56 189 LEU A O 1
ATOM 1491 N N . TRP A 1 190 ? 10.243 10.516 1.596 1.00 97.00 190 TRP A N 1
ATOM 1492 C CA . TRP A 1 190 ? 8.824 10.801 1.753 1.00 97.00 190 TRP A CA 1
ATOM 1493 C C . TRP A 1 190 ? 8.620 12.288 2.024 1.00 97.00 190 TRP A C 1
ATOM 1495 O O . TRP A 1 190 ? 9.387 12.906 2.763 1.00 97.00 190 TRP A O 1
ATOM 1505 N N . ASN A 1 191 ? 7.571 12.859 1.435 1.00 96.88 191 ASN A N 1
ATOM 1506 C CA . ASN A 1 191 ? 7.112 14.187 1.812 1.00 96.88 191 ASN A CA 1
ATOM 1507 C C . ASN A 1 191 ? 6.488 14.116 3.216 1.00 96.88 191 ASN A C 1
ATOM 1509 O O . ASN A 1 191 ? 5.629 13.273 3.466 1.00 96.88 191 ASN A O 1
ATOM 1513 N N . GLU A 1 192 ? 6.915 14.983 4.135 1.00 96.00 192 GLU A N 1
ATOM 1514 C CA . GLU A 1 192 ? 6.450 14.935 5.526 1.00 96.00 192 GLU A CA 1
ATOM 1515 C C . GLU A 1 192 ? 4.948 15.227 5.672 1.00 96.00 192 GLU A C 1
ATOM 1517 O O . GLU A 1 192 ? 4.300 14.608 6.512 1.00 96.00 192 GLU A O 1
ATOM 1522 N N . ALA A 1 193 ? 4.373 16.104 4.840 1.00 97.12 193 ALA A N 1
ATOM 1523 C CA . ALA A 1 193 ? 2.935 16.380 4.857 1.00 97.12 193 ALA A CA 1
ATOM 1524 C C . ALA A 1 193 ? 2.132 15.159 4.385 1.00 97.12 193 ALA A C 1
ATOM 1526 O O . ALA A 1 193 ? 1.174 14.763 5.048 1.00 97.12 193 ALA A O 1
ATOM 1527 N N . ASP A 1 194 ? 2.579 14.498 3.311 1.00 97.69 194 ASP A N 1
ATOM 1528 C CA . ASP A 1 194 ? 1.994 13.226 2.867 1.00 97.69 194 ASP A CA 1
ATOM 1529 C C . ASP A 1 194 ? 2.092 12.168 3.971 1.00 97.69 194 ASP A C 1
ATOM 1531 O O . ASP A 1 194 ? 1.136 11.436 4.218 1.00 97.69 194 ASP A O 1
ATOM 1535 N N . MET A 1 195 ? 3.229 12.087 4.672 1.00 97.31 195 MET A N 1
ATOM 1536 C CA . MET A 1 195 ? 3.374 11.169 5.801 1.00 97.31 195 MET A CA 1
ATOM 1537 C C . MET A 1 195 ? 2.360 11.465 6.901 1.00 97.31 195 MET A C 1
ATOM 1539 O O . MET A 1 195 ? 1.722 10.527 7.378 1.00 97.31 195 MET A O 1
ATOM 1543 N N . GLU A 1 196 ? 2.198 12.730 7.299 1.00 97.19 196 GLU A N 1
ATOM 1544 C CA . GLU A 1 196 ? 1.220 13.114 8.320 1.00 97.19 196 GLU A CA 1
ATOM 1545 C C . GLU A 1 196 ? -0.203 12.713 7.924 1.00 97.19 196 GLU A C 1
ATOM 1547 O O . GLU A 1 196 ? -0.920 12.184 8.770 1.00 97.19 196 GLU A O 1
ATOM 1552 N N . VAL A 1 197 ? -0.588 12.859 6.655 1.00 97.88 197 VAL A N 1
ATOM 1553 C CA . VAL A 1 197 ? -1.897 12.403 6.161 1.00 97.88 197 VAL A CA 1
ATOM 1554 C C . VAL A 1 197 ? -1.995 10.873 6.194 1.00 97.88 197 VAL A C 1
ATOM 1556 O O . VAL A 1 197 ? -2.959 10.319 6.728 1.00 97.88 197 VAL A O 1
ATOM 1559 N N . ILE A 1 198 ? -0.986 10.157 5.685 1.00 98.06 198 ILE A N 1
ATOM 1560 C CA . ILE A 1 198 ? -0.979 8.686 5.640 1.00 98.06 198 ILE A CA 1
ATOM 1561 C C . ILE A 1 198 ? -1.106 8.091 7.050 1.00 98.06 198 ILE A C 1
ATOM 1563 O O . ILE A 1 198 ? -1.933 7.204 7.272 1.00 98.06 198 ILE A O 1
ATOM 1567 N N . VAL A 1 199 ? -0.300 8.544 8.015 1.00 97.00 199 VAL A N 1
ATOM 1568 C CA . VAL A 1 199 ? -0.325 7.970 9.372 1.00 97.00 199 VAL A CA 1
ATOM 1569 C C . VAL A 1 199 ? -1.346 8.626 10.292 1.00 97.00 199 VAL A C 1
ATOM 1571 O O . VAL A 1 199 ? -1.783 7.982 11.241 1.00 97.00 199 VAL A O 1
ATOM 1574 N N . GLY A 1 200 ? -1.738 9.872 10.044 1.00 95.81 200 GLY A N 1
ATOM 1575 C CA . GLY A 1 200 ? -2.697 10.613 10.860 1.00 95.81 200 GLY A CA 1
ATOM 1576 C C . GLY A 1 200 ? -4.138 10.345 10.449 1.00 95.81 200 GLY A C 1
ATOM 1577 O O . GLY A 1 200 ? -4.929 9.879 11.268 1.00 95.81 200 GLY A O 1
ATOM 1578 N N . ASP A 1 201 ? -4.459 10.552 9.174 1.00 95.19 201 ASP A N 1
ATOM 1579 C CA . ASP A 1 201 ? -5.845 10.563 8.694 1.00 95.19 201 ASP A CA 1
ATOM 1580 C C . ASP A 1 201 ? -6.308 9.202 8.177 1.00 95.19 201 ASP A C 1
ATOM 1582 O O . ASP A 1 201 ? -7.500 8.881 8.231 1.00 95.19 201 ASP A O 1
ATOM 1586 N N . PHE A 1 202 ? -5.400 8.405 7.612 1.00 96.88 202 PHE A N 1
ATOM 1587 C CA . PHE A 1 202 ? -5.709 7.051 7.147 1.00 96.88 202 PHE A CA 1
ATOM 1588 C C . PHE A 1 202 ? -5.417 6.038 8.249 1.00 96.88 202 PHE A C 1
ATOM 1590 O O . PHE A 1 202 ? -6.340 5.510 8.873 1.00 96.88 202 PHE A O 1
ATOM 1597 N N . GLY A 1 203 ? -4.135 5.828 8.531 1.00 96.94 203 GLY A N 1
ATOM 1598 C CA . GLY A 1 203 ? -3.631 4.778 9.404 1.00 96.94 203 GLY A CA 1
ATOM 1599 C C . GLY A 1 203 ? -2.966 3.657 8.615 1.00 96.94 203 GLY A C 1
ATOM 1600 O O . GLY A 1 203 ? -3.196 3.473 7.416 1.00 96.94 203 GLY A O 1
ATOM 1601 N N . ILE A 1 204 ? -2.117 2.902 9.306 1.00 97.62 204 ILE A N 1
ATOM 1602 C CA . ILE A 1 204 ? -1.292 1.853 8.704 1.00 97.62 204 ILE A CA 1
ATOM 1603 C C . ILE A 1 204 ? -1.519 0.536 9.436 1.00 97.62 204 ILE A C 1
ATOM 1605 O O . ILE A 1 204 ? -1.580 0.500 10.664 1.00 97.62 204 ILE A O 1
ATOM 1609 N N . VAL A 1 205 ? -1.588 -0.559 8.686 1.00 97.50 205 VAL A N 1
ATOM 1610 C CA . VAL A 1 205 ? -1.479 -1.923 9.204 1.00 97.50 205 VAL A CA 1
ATOM 1611 C C . VAL A 1 205 ? -0.155 -2.505 8.733 1.00 97.50 205 VAL A C 1
ATOM 1613 O O . VAL A 1 205 ? 0.084 -2.640 7.534 1.00 97.50 205 VAL A O 1
ATOM 1616 N N . VAL A 1 206 ? 0.711 -2.849 9.678 1.00 95.62 206 VAL A N 1
ATOM 1617 C CA . VAL A 1 206 ? 2.053 -3.364 9.406 1.00 95.62 206 VAL A CA 1
ATOM 1618 C C . VAL A 1 206 ? 2.063 -4.859 9.673 1.00 95.62 206 VAL A C 1
ATOM 1620 O O . VAL A 1 206 ? 1.752 -5.291 10.781 1.00 95.62 206 VAL A O 1
ATOM 1623 N N . VAL A 1 207 ? 2.456 -5.650 8.678 1.00 92.62 207 VAL A N 1
ATOM 1624 C CA . VAL A 1 207 ? 2.752 -7.079 8.829 1.00 92.62 207 VAL A CA 1
ATOM 1625 C C . VAL A 1 207 ? 4.272 -7.241 8.838 1.00 92.62 207 VAL A C 1
ATOM 1627 O O . VAL A 1 207 ? 4.887 -7.196 7.768 1.00 92.62 207 VAL A O 1
ATOM 1630 N N . PRO A 1 208 ? 4.902 -7.398 10.017 1.00 89.31 208 PRO A N 1
ATOM 1631 C CA . PRO A 1 208 ? 6.350 -7.475 10.118 1.00 89.31 208 PRO A CA 1
ATOM 1632 C C . PRO A 1 208 ? 6.915 -8.650 9.326 1.00 89.31 208 PRO A C 1
ATOM 1634 O O . PRO A 1 208 ? 6.319 -9.729 9.245 1.00 89.31 208 PRO A O 1
ATOM 1637 N N . ARG A 1 209 ? 8.096 -8.430 8.758 1.00 81.62 209 ARG A N 1
ATOM 1638 C CA . ARG A 1 209 ? 8.897 -9.444 8.077 1.00 81.62 209 ARG A CA 1
ATOM 1639 C C . ARG A 1 209 ? 10.265 -9.533 8.735 1.00 81.62 209 ARG A C 1
ATOM 1641 O O . ARG A 1 209 ? 10.713 -8.556 9.332 1.00 81.62 209 ARG A O 1
ATOM 1648 N N . ASP A 1 210 ? 10.895 -10.701 8.630 1.00 74.44 210 ASP A N 1
ATOM 1649 C CA . ASP A 1 210 ? 12.281 -10.939 9.054 1.00 74.44 210 ASP A CA 1
ATOM 1650 C C . ASP A 1 210 ? 12.590 -10.472 10.497 1.00 74.44 210 ASP A C 1
ATOM 1652 O O . ASP A 1 210 ? 13.651 -9.918 10.767 1.00 74.44 210 ASP A O 1
ATOM 1656 N N . ALA A 1 211 ? 11.643 -10.673 11.427 1.00 73.62 211 ALA A N 1
ATOM 1657 C CA . ALA A 1 211 ? 11.756 -10.276 12.838 1.00 73.62 211 ALA A CA 1
ATOM 1658 C C . ALA A 1 211 ? 12.079 -8.781 13.075 1.00 73.62 211 ALA A C 1
ATOM 1660 O O . ALA A 1 211 ? 12.711 -8.426 14.070 1.00 73.62 211 ALA A O 1
ATOM 1661 N N . ALA A 1 212 ? 11.637 -7.897 12.176 1.00 82.62 212 ALA A N 1
ATOM 1662 C CA . ALA A 1 212 ? 11.842 -6.459 12.316 1.00 82.62 212 ALA A CA 1
ATOM 1663 C C . ALA A 1 212 ? 11.229 -5.892 13.612 1.00 82.62 212 ALA A C 1
ATOM 1665 O O . ALA A 1 212 ? 10.056 -6.119 13.919 1.00 82.62 212 ALA A O 1
ATOM 1666 N N . ASP A 1 213 ? 12.014 -5.084 14.327 1.00 89.88 213 ASP A N 1
ATOM 1667 C CA . ASP A 1 213 ? 11.580 -4.366 15.527 1.00 89.88 213 ASP A CA 1
ATOM 1668 C C . ASP A 1 213 ? 10.822 -3.086 15.141 1.00 89.88 213 ASP A C 1
ATOM 1670 O O . ASP A 1 213 ? 11.391 -2.005 14.956 1.00 89.88 213 ASP A O 1
ATOM 1674 N N . THR A 1 214 ? 9.503 -3.214 15.001 1.00 91.56 214 THR A N 1
ATOM 1675 C CA . THR A 1 214 ? 8.625 -2.098 14.629 1.00 91.56 214 THR A CA 1
ATOM 1676 C C . THR A 1 214 ? 8.575 -0.995 15.681 1.00 91.56 214 THR A C 1
ATOM 1678 O O . THR A 1 214 ? 8.390 0.166 15.323 1.00 91.56 214 THR A O 1
ATOM 1681 N N . ASP A 1 215 ? 8.740 -1.321 16.967 1.00 92.88 215 ASP A N 1
ATOM 1682 C CA . ASP A 1 215 ? 8.736 -0.315 18.035 1.00 92.88 215 ASP A CA 1
ATOM 1683 C C . ASP A 1 215 ? 9.969 0.579 17.937 1.00 92.88 215 ASP A C 1
ATOM 1685 O O . ASP A 1 215 ? 9.859 1.808 18.025 1.00 92.88 215 ASP A O 1
ATOM 1689 N N . ARG A 1 216 ? 11.132 -0.015 17.663 1.00 93.81 216 ARG A N 1
ATOM 1690 C CA . ARG A 1 216 ? 12.351 0.737 17.368 1.00 93.81 216 ARG A CA 1
ATOM 1691 C C . ARG A 1 216 ? 12.186 1.616 16.128 1.00 93.81 216 ARG A C 1
ATOM 1693 O O . ARG A 1 216 ? 12.559 2.786 16.188 1.00 93.81 216 ARG A O 1
ATOM 1700 N N . ILE A 1 217 ? 11.605 1.102 15.039 1.00 93.38 217 ILE A N 1
ATOM 1701 C CA . ILE A 1 217 ? 11.355 1.890 13.816 1.00 93.38 217 ILE A CA 1
ATOM 1702 C C . ILE A 1 217 ? 10.470 3.107 14.124 1.00 93.38 217 ILE A C 1
ATOM 1704 O O . ILE A 1 217 ? 10.852 4.234 13.808 1.00 93.38 217 ILE A O 1
ATOM 1708 N N . MET A 1 218 ? 9.336 2.907 14.805 1.00 94.44 218 MET A N 1
ATOM 1709 C CA . MET A 1 218 ? 8.409 3.995 15.150 1.00 94.44 218 MET A CA 1
ATOM 1710 C C . MET A 1 218 ? 9.049 5.057 16.051 1.00 94.44 218 MET A C 1
ATOM 1712 O O . MET A 1 218 ? 8.696 6.230 15.960 1.00 94.44 218 MET A O 1
ATOM 1716 N N . ASN A 1 219 ? 10.003 4.676 16.903 1.00 94.31 219 ASN A N 1
ATOM 1717 C CA . ASN A 1 219 ? 10.694 5.617 17.781 1.00 94.31 219 ASN A CA 1
ATOM 1718 C C . ASN A 1 219 ? 11.725 6.502 17.058 1.00 94.31 219 ASN A C 1
ATOM 1720 O O . ASN A 1 219 ? 12.055 7.564 17.589 1.00 94.31 219 ASN A O 1
ATOM 1724 N N . HIS A 1 220 ? 12.210 6.119 15.873 1.00 93.38 220 HIS A N 1
ATOM 1725 C CA . HIS A 1 220 ? 13.168 6.929 15.110 1.00 93.38 220 HIS A CA 1
ATOM 1726 C C . HIS A 1 220 ? 12.525 8.125 14.395 1.00 93.38 220 HIS A C 1
ATOM 1728 O O . HIS A 1 220 ? 13.209 9.116 14.157 1.00 93.38 220 HIS A O 1
ATOM 1734 N N . SER A 1 221 ? 11.226 8.071 14.091 1.00 94.19 221 SER A N 1
ATOM 1735 C CA . SER A 1 221 ? 10.503 9.166 13.435 1.00 94.19 221 SER A CA 1
ATOM 1736 C C . SER A 1 221 ? 9.569 9.875 14.415 1.00 94.19 221 SER A C 1
ATOM 1738 O O . SER A 1 221 ? 8.766 9.247 15.106 1.00 94.19 221 SER A O 1
ATOM 1740 N N . SER A 1 222 ? 9.647 11.206 14.473 1.00 95.69 222 SER A N 1
ATOM 1741 C CA . SER A 1 222 ? 8.742 12.030 15.285 1.00 95.69 222 SER A CA 1
ATOM 1742 C C . SER A 1 222 ? 7.284 11.877 14.846 1.00 95.69 222 SER A C 1
ATOM 1744 O O . SER A 1 222 ? 6.408 11.782 15.706 1.00 95.69 222 SER A O 1
ATOM 1746 N N . ILE A 1 223 ? 7.035 11.787 13.536 1.00 96.50 223 ILE A N 1
ATOM 1747 C CA . ILE A 1 223 ? 5.704 11.614 12.940 1.00 96.50 223 ILE A CA 1
ATOM 1748 C C . ILE A 1 223 ? 5.142 10.231 13.291 1.00 96.50 223 ILE A C 1
ATOM 1750 O O . ILE A 1 223 ? 4.035 10.137 13.823 1.00 96.50 223 ILE A O 1
ATOM 1754 N N . LEU A 1 224 ? 5.917 9.157 13.086 1.00 96.62 224 LEU A N 1
ATOM 1755 C CA . LEU A 1 224 ? 5.466 7.801 13.431 1.00 96.62 224 LEU A CA 1
ATOM 1756 C C . LEU A 1 224 ? 5.176 7.670 14.931 1.00 96.62 224 LEU A C 1
ATOM 1758 O O . LEU A 1 224 ? 4.171 7.079 15.321 1.00 96.62 224 LEU A O 1
ATOM 1762 N N . ARG A 1 225 ? 6.018 8.270 15.782 1.00 96.62 225 ARG A N 1
ATOM 1763 C CA . ARG A 1 225 ? 5.811 8.289 17.234 1.00 96.62 225 ARG A CA 1
ATOM 1764 C C . ARG A 1 225 ? 4.560 9.075 17.632 1.00 96.62 225 ARG A C 1
ATOM 1766 O O . ARG A 1 225 ? 3.819 8.612 18.496 1.00 96.62 225 ARG A O 1
ATOM 1773 N N . LYS A 1 226 ? 4.310 10.231 17.006 1.00 97.50 226 LYS A N 1
ATOM 1774 C CA . LYS A 1 226 ? 3.119 11.073 17.234 1.00 97.50 226 LYS A CA 1
ATOM 1775 C C . LYS A 1 226 ? 1.826 10.313 16.924 1.00 97.50 226 LYS A C 1
ATOM 1777 O O . LYS A 1 226 ? 0.889 10.372 17.713 1.00 97.50 226 LYS A O 1
ATOM 1782 N N . TYR A 1 227 ? 1.800 9.552 15.830 1.00 97.25 227 TYR A N 1
ATOM 1783 C CA . TYR A 1 227 ? 0.615 8.820 15.366 1.00 97.25 227 TYR A CA 1
ATOM 1784 C C . TYR A 1 227 ? 0.655 7.312 15.660 1.00 97.25 227 TYR A C 1
ATOM 1786 O O . TYR A 1 227 ? -0.061 6.538 15.028 1.00 97.25 227 TYR A O 1
ATOM 1794 N N . LYS A 1 228 ? 1.436 6.875 16.659 1.00 96.00 228 LYS A N 1
ATOM 1795 C CA . LYS A 1 228 ? 1.628 5.451 16.997 1.00 96.00 228 LYS A CA 1
ATOM 1796 C C . LYS A 1 228 ? 0.315 4.677 17.174 1.00 96.00 228 LYS A C 1
ATOM 1798 O O . LYS A 1 228 ? 0.217 3.531 16.754 1.00 96.00 228 LYS A O 1
ATOM 1803 N N . ASN A 1 229 ? -0.713 5.306 17.745 1.00 94.94 229 ASN A N 1
ATOM 1804 C CA . ASN A 1 229 ? -2.019 4.670 17.971 1.00 94.94 229 ASN A CA 1
ATOM 1805 C C . ASN A 1 229 ? -2.787 4.352 16.674 1.00 94.94 229 ASN A C 1
ATOM 1807 O O . ASN A 1 229 ? -3.697 3.524 16.696 1.00 94.94 229 ASN A O 1
ATOM 1811 N N . ASN A 1 230 ? -2.424 4.988 15.557 1.00 96.75 230 ASN A N 1
ATOM 1812 C CA . ASN A 1 230 ? -2.998 4.745 14.233 1.00 96.75 230 ASN A CA 1
ATOM 1813 C C . ASN A 1 230 ? -2.136 3.788 13.381 1.00 96.75 230 ASN A C 1
ATOM 1815 O O . ASN A 1 230 ? -2.445 3.538 12.215 1.00 96.75 230 ASN A O 1
ATOM 1819 N N . ILE A 1 231 ? -1.061 3.239 13.963 1.00 97.00 231 ILE A N 1
ATOM 1820 C CA . ILE A 1 231 ? -0.185 2.235 13.354 1.00 97.00 231 ILE A CA 1
ATOM 1821 C C . ILE A 1 231 ? -0.430 0.897 14.060 1.00 97.00 231 ILE A C 1
ATOM 1823 O O . ILE A 1 231 ? -0.075 0.687 15.218 1.00 97.00 231 ILE A O 1
ATOM 1827 N N . MET A 1 232 ? -1.061 -0.031 13.351 1.00 96.00 232 MET A N 1
ATOM 1828 C CA . MET A 1 232 ? -1.464 -1.338 13.856 1.00 96.00 232 MET A CA 1
ATOM 1829 C C . MET A 1 232 ? -0.472 -2.406 13.412 1.00 96.00 232 MET A C 1
ATOM 1831 O O . MET A 1 232 ? -0.442 -2.791 12.247 1.00 96.00 232 MET A O 1
ATOM 1835 N N . VAL A 1 233 ? 0.337 -2.902 14.344 1.00 94.88 233 VAL A N 1
ATOM 1836 C CA . VAL A 1 233 ? 1.326 -3.947 14.059 1.00 94.88 233 VAL A CA 1
ATOM 1837 C C . VAL A 1 233 ? 0.722 -5.326 14.309 1.00 94.88 233 VAL A C 1
ATOM 1839 O O . VAL A 1 233 ? 0.320 -5.644 15.431 1.00 94.88 233 VAL A O 1
ATOM 1842 N N . VAL A 1 234 ? 0.696 -6.161 13.271 1.00 92.25 234 VAL A N 1
ATOM 1843 C CA . VAL A 1 234 ? 0.269 -7.561 13.353 1.00 92.25 234 VAL A CA 1
ATOM 1844 C C . VAL A 1 234 ? 1.321 -8.363 14.117 1.00 92.25 234 VAL A C 1
ATOM 1846 O O . VAL A 1 234 ? 2.450 -8.508 13.657 1.00 92.25 234 VAL A O 1
ATOM 1849 N N . LYS A 1 235 ? 0.942 -8.896 15.283 1.00 84.06 235 LYS A N 1
ATOM 1850 C CA . LYS A 1 235 ? 1.851 -9.602 16.209 1.00 84.06 235 LYS A CA 1
ATOM 1851 C C . LYS A 1 235 ? 1.917 -11.122 16.012 1.00 84.06 235 LYS A C 1
ATOM 1853 O O . LYS A 1 235 ? 2.613 -11.796 16.763 1.00 84.06 235 LYS A O 1
ATOM 1858 N N . ASP A 1 236 ? 1.178 -11.656 15.042 1.00 70.94 236 ASP A N 1
ATOM 1859 C CA . ASP A 1 236 ? 1.076 -13.101 14.819 1.00 70.94 236 ASP A CA 1
ATOM 1860 C C . ASP A 1 236 ? 2.420 -13.711 14.351 1.00 70.94 236 ASP A C 1
ATOM 1862 O O . ASP A 1 236 ? 3.298 -12.994 13.870 1.00 70.94 236 ASP A O 1
ATOM 1866 N N . ASP A 1 237 ? 2.551 -15.035 14.487 1.00 63.06 237 ASP A N 1
ATOM 1867 C CA . ASP A 1 237 ? 3.763 -15.866 14.359 1.00 63.06 237 ASP A CA 1
ATOM 1868 C C . ASP A 1 237 ? 4.911 -15.242 13.531 1.00 63.06 237 ASP A C 1
ATOM 1870 O O . ASP A 1 237 ? 4.871 -15.163 12.292 1.00 63.06 237 ASP A O 1
ATOM 1874 N N . ILE A 1 238 ? 5.939 -14.760 14.242 1.00 60.28 238 ILE A N 1
ATOM 1875 C CA . ILE A 1 238 ? 7.114 -14.053 13.693 1.00 60.28 238 ILE A CA 1
ATOM 1876 C C . ILE A 1 238 ? 7.875 -14.947 12.692 1.00 60.28 238 ILE A C 1
ATOM 1878 O O . ILE A 1 238 ? 8.546 -14.446 11.788 1.00 60.28 238 ILE A O 1
ATOM 1882 N N . ASN A 1 239 ? 7.678 -16.267 12.780 1.00 63.84 239 ASN A N 1
ATOM 1883 C CA . ASN A 1 239 ? 8.352 -17.284 11.975 1.00 63.84 239 ASN A CA 1
ATOM 1884 C C . ASN A 1 239 ? 7.494 -17.855 10.837 1.00 63.84 239 ASN A C 1
ATOM 1886 O O . ASN A 1 239 ? 7.807 -18.917 10.302 1.00 63.84 239 ASN A O 1
ATOM 1890 N N . HIS A 1 240 ? 6.417 -17.172 10.442 1.00 72.12 240 HIS A N 1
ATOM 1891 C CA . HIS A 1 240 ? 5.579 -17.643 9.342 1.00 72.12 240 HIS A CA 1
ATOM 1892 C C . HIS A 1 240 ? 6.409 -17.855 8.054 1.00 72.12 240 HIS A C 1
ATOM 1894 O O . HIS A 1 240 ? 7.072 -16.908 7.627 1.00 72.12 240 HIS A O 1
ATOM 1900 N N . PRO A 1 241 ? 6.325 -19.013 7.364 1.00 69.75 241 PRO A N 1
ATOM 1901 C CA . PRO A 1 241 ? 7.153 -19.327 6.189 1.00 69.75 241 PRO A CA 1
ATOM 1902 C C . PRO A 1 241 ? 7.100 -18.270 5.078 1.00 69.75 241 PRO A C 1
ATOM 1904 O O . PRO A 1 241 ? 8.087 -18.006 4.400 1.00 69.75 241 PRO A O 1
ATOM 1907 N N . MET A 1 242 ? 5.954 -17.603 4.925 1.00 71.38 242 MET A N 1
ATOM 1908 C CA . MET A 1 242 ? 5.781 -16.537 3.932 1.00 71.38 242 MET A CA 1
ATOM 1909 C C . MET A 1 242 ? 6.480 -15.205 4.271 1.00 71.38 242 MET A C 1
ATOM 1911 O O . MET A 1 242 ? 6.516 -14.316 3.420 1.00 71.38 242 MET A O 1
ATOM 1915 N N . SER A 1 243 ? 7.039 -15.019 5.473 1.00 72.56 243 SER A N 1
ATOM 1916 C CA . SER A 1 243 ? 7.734 -13.772 5.852 1.00 72.56 243 SER A CA 1
ATOM 1917 C C . SER A 1 243 ? 9.007 -13.544 5.025 1.00 72.56 243 SER A C 1
ATOM 1919 O O . SER A 1 243 ? 9.327 -12.406 4.664 1.00 72.56 243 SER A O 1
ATOM 1921 N N . VAL A 1 244 ? 9.667 -14.632 4.621 1.00 73.88 244 VAL A N 1
ATOM 1922 C CA . VAL A 1 244 ? 10.920 -14.609 3.859 1.00 73.88 244 VAL A CA 1
ATOM 1923 C C . VAL A 1 244 ? 10.725 -14.394 2.348 1.00 73.88 244 VAL A C 1
ATOM 1925 O O . VAL A 1 244 ? 11.716 -14.131 1.654 1.00 73.88 244 VAL A O 1
ATOM 1928 N N . VAL A 1 245 ? 9.480 -14.444 1.841 1.00 79.75 245 VAL A N 1
ATOM 1929 C CA . VAL A 1 245 ? 9.145 -14.384 0.399 1.00 79.75 245 VAL A CA 1
ATOM 1930 C C . VAL A 1 245 ? 9.247 -12.960 -0.113 1.00 79.75 245 VAL A C 1
ATOM 1932 O O . VAL A 1 245 ? 8.480 -12.095 0.299 1.00 79.75 245 VAL A O 1
ATOM 1935 N N . SER A 1 246 ? 10.183 -12.666 -1.017 1.00 83.38 246 SER A N 1
ATOM 1936 C CA . SER A 1 246 ? 10.318 -11.326 -1.603 1.00 83.38 246 SER A CA 1
ATOM 1937 C C . SER A 1 246 ? 10.449 -11.382 -3.115 1.00 83.38 246 SER A C 1
ATOM 1939 O O . SER A 1 246 ? 11.084 -12.281 -3.661 1.00 83.38 246 SER A O 1
ATOM 1941 N N . SER A 1 247 ? 9.921 -10.366 -3.803 1.00 87.19 247 SER A N 1
ATOM 1942 C CA . SER A 1 247 ? 10.023 -10.286 -5.264 1.00 87.19 247 SER A CA 1
ATOM 1943 C C . SER A 1 247 ? 11.475 -10.255 -5.748 1.00 87.19 247 SER A C 1
ATOM 1945 O O . SER A 1 247 ? 11.754 -10.714 -6.848 1.00 87.19 247 SER A O 1
ATOM 1947 N N . THR A 1 248 ? 12.411 -9.732 -4.947 1.00 86.19 248 THR A N 1
ATOM 1948 C CA . THR A 1 248 ? 13.847 -9.755 -5.275 1.00 86.19 248 THR A CA 1
ATOM 1949 C C . THR A 1 248 ? 14.393 -11.179 -5.278 1.00 86.19 248 THR A C 1
ATOM 1951 O O . THR A 1 248 ? 15.020 -11.567 -6.259 1.00 86.19 248 THR A O 1
ATOM 1954 N N . LYS A 1 249 ? 14.103 -11.974 -4.237 1.00 85.81 249 LYS A N 1
ATOM 1955 C CA . LYS A 1 249 ? 14.510 -13.386 -4.177 1.00 85.81 249 LYS A CA 1
ATOM 1956 C C . LYS A 1 249 ? 13.864 -14.193 -5.306 1.00 85.81 249 LYS A C 1
ATOM 1958 O O . LYS A 1 249 ? 14.559 -14.941 -5.980 1.00 85.81 249 LYS A O 1
ATOM 1963 N N . SER A 1 250 ? 12.577 -13.971 -5.579 1.00 88.12 250 SER A N 1
ATOM 1964 C CA . SER A 1 250 ? 11.870 -14.657 -6.667 1.00 88.12 250 SER A CA 1
ATOM 1965 C C . SER A 1 250 ? 12.445 -14.329 -8.047 1.00 88.12 250 SER A C 1
ATOM 1967 O O . SER A 1 250 ? 12.640 -15.231 -8.854 1.00 88.12 250 SER A O 1
ATOM 1969 N N . ARG A 1 251 ? 12.763 -13.055 -8.328 1.00 88.62 251 ARG A N 1
ATOM 1970 C CA . ARG A 1 251 ? 13.409 -12.672 -9.596 1.00 88.62 251 ARG A CA 1
ATOM 1971 C C . ARG A 1 251 ? 14.794 -13.295 -9.738 1.00 88.62 251 ARG A C 1
ATOM 1973 O O . ARG A 1 251 ? 15.113 -13.760 -10.824 1.00 88.62 251 ARG A O 1
ATOM 1980 N N . LEU A 1 252 ? 15.589 -13.316 -8.666 1.00 87.12 252 LEU A N 1
ATOM 1981 C CA . LEU A 1 252 ? 16.925 -13.910 -8.687 1.00 87.12 252 LEU A CA 1
ATOM 1982 C C . LEU A 1 252 ? 16.863 -15.422 -8.949 1.00 87.12 252 LEU A C 1
ATOM 1984 O O . LEU A 1 252 ? 17.588 -15.920 -9.804 1.00 87.12 252 LEU A O 1
ATOM 1988 N N . ALA A 1 253 ? 15.946 -16.130 -8.282 1.00 87.31 253 ALA A N 1
ATOM 1989 C CA . ALA A 1 253 ? 15.707 -17.555 -8.512 1.00 87.31 253 ALA A CA 1
ATOM 1990 C C . ALA A 1 253 ? 15.324 -17.832 -9.978 1.00 87.31 253 ALA A C 1
ATOM 1992 O O . ALA A 1 253 ? 15.959 -18.648 -10.642 1.00 87.31 253 ALA A O 1
ATOM 1993 N N . LEU A 1 254 ? 14.373 -17.063 -10.527 1.00 88.25 254 LEU A N 1
ATOM 1994 C CA . LEU A 1 254 ? 13.981 -17.162 -11.938 1.00 88.25 254 LEU A CA 1
ATOM 1995 C C . LEU A 1 254 ? 15.147 -16.877 -12.900 1.00 88.25 254 LEU A C 1
ATOM 1997 O O . LEU A 1 254 ? 15.312 -17.590 -13.885 1.00 88.25 254 LEU A O 1
ATOM 2001 N N . GLN A 1 255 ? 15.970 -15.861 -12.619 1.00 87.88 255 GLN A N 1
ATOM 2002 C CA . GLN A 1 255 ? 17.147 -15.523 -13.432 1.00 87.88 255 GLN A CA 1
ATOM 2003 C C . GLN A 1 255 ? 18.194 -16.641 -13.445 1.00 87.88 255 GLN A C 1
ATOM 2005 O O . GLN A 1 255 ? 18.892 -16.810 -14.440 1.00 87.88 255 GLN A O 1
ATOM 2010 N N . HIS A 1 256 ? 18.293 -17.402 -12.356 1.00 90.50 256 HIS A N 1
ATOM 2011 C CA . HIS A 1 256 ? 19.220 -18.523 -12.218 1.00 90.50 256 HIS A CA 1
ATOM 2012 C C . HIS A 1 256 ? 18.634 -19.847 -12.744 1.00 90.50 256 HIS A C 1
ATOM 2014 O O . HIS A 1 256 ? 19.298 -20.877 -12.664 1.00 90.50 256 HIS A O 1
ATOM 2020 N N . GLY A 1 257 ? 17.413 -19.832 -13.295 1.00 86.69 257 GLY A N 1
ATOM 2021 C CA . GLY A 1 257 ? 16.742 -21.028 -13.808 1.00 86.69 257 GLY A CA 1
ATOM 2022 C C . GLY A 1 257 ? 16.183 -21.946 -12.719 1.00 86.69 257 GLY A C 1
ATOM 2023 O O . GLY A 1 257 ? 15.894 -23.108 -12.999 1.00 86.69 257 GLY A O 1
ATOM 2024 N N . ASP A 1 258 ? 16.022 -21.450 -11.489 1.00 85.81 258 ASP A N 1
ATOM 2025 C CA . ASP A 1 258 ? 15.447 -22.220 -10.389 1.00 85.81 258 ASP A CA 1
ATOM 2026 C C . ASP A 1 258 ? 13.916 -22.280 -10.510 1.00 85.81 258 ASP A C 1
ATOM 2028 O O . ASP A 1 258 ? 13.190 -21.354 -10.133 1.00 85.81 258 ASP A O 1
ATOM 2032 N N . GLY A 1 259 ? 13.421 -23.390 -11.062 1.00 73.69 259 GLY A N 1
ATOM 2033 C CA . GLY A 1 259 ? 11.991 -23.659 -11.227 1.00 73.69 259 GLY A CA 1
ATOM 2034 C C . GLY A 1 259 ? 11.231 -23.854 -9.910 1.00 73.69 259 GLY A C 1
ATOM 2035 O O . GLY A 1 259 ? 10.014 -23.657 -9.890 1.00 73.69 259 GLY A O 1
ATOM 2036 N N . HIS A 1 260 ? 11.917 -24.151 -8.799 1.00 78.12 260 HIS A N 1
ATOM 2037 C CA . HIS A 1 260 ? 11.279 -24.350 -7.489 1.00 78.12 260 HIS A CA 1
ATOM 2038 C C . HIS A 1 2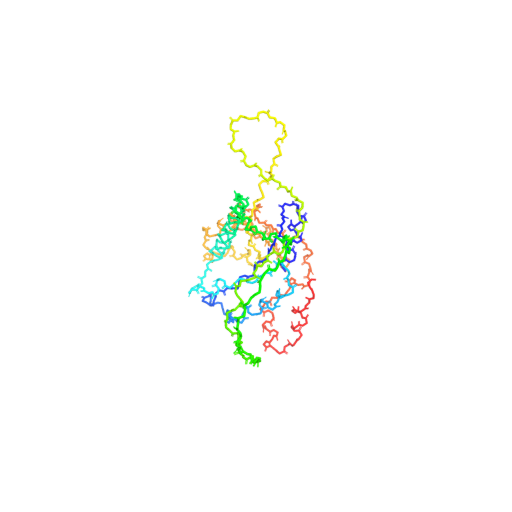60 ? 10.721 -23.059 -6.886 1.00 78.12 260 HIS A C 1
ATOM 2040 O O . HIS A 1 260 ? 9.940 -23.087 -5.933 1.00 78.12 260 HIS A O 1
ATOM 2046 N N . VAL A 1 261 ? 11.043 -21.904 -7.474 1.00 78.19 261 VAL A N 1
ATOM 2047 C CA . VAL A 1 261 ? 10.404 -20.630 -7.131 1.00 78.19 261 VAL A CA 1
ATOM 2048 C C . VAL A 1 261 ? 8.877 -20.694 -7.263 1.00 78.19 261 VAL A C 1
ATOM 2050 O O . VAL A 1 261 ? 8.179 -20.019 -6.509 1.00 78.19 261 VAL A O 1
ATOM 2053 N N . VAL A 1 262 ? 8.341 -21.519 -8.170 1.00 75.00 262 VAL A N 1
ATOM 2054 C CA . VAL A 1 262 ? 6.890 -21.700 -8.335 1.00 75.00 262 VAL A CA 1
ATOM 2055 C C . VAL A 1 262 ? 6.285 -22.380 -7.108 1.00 75.00 262 VAL A C 1
ATOM 2057 O O . VAL A 1 262 ? 5.254 -21.921 -6.618 1.00 75.00 262 VAL A O 1
ATOM 2060 N N . ASP A 1 263 ? 6.952 -23.395 -6.560 1.00 75.81 263 ASP A N 1
ATOM 2061 C CA . ASP A 1 263 ? 6.508 -24.126 -5.365 1.00 75.81 263 ASP A CA 1
ATOM 2062 C C . ASP A 1 263 ? 6.501 -23.222 -4.123 1.00 75.81 263 ASP A C 1
ATOM 2064 O O . ASP A 1 263 ? 5.669 -23.355 -3.225 1.00 75.81 263 ASP A O 1
ATOM 2068 N N . TYR A 1 264 ? 7.420 -22.258 -4.088 1.00 70.00 264 TYR A N 1
ATOM 2069 C CA . TYR A 1 264 ? 7.511 -21.259 -3.031 1.00 70.00 264 TYR A CA 1
ATOM 2070 C C . TYR A 1 264 ? 6.449 -20.159 -3.147 1.00 70.00 264 TYR A C 1
ATOM 2072 O O . TYR A 1 264 ? 5.913 -19.693 -2.143 1.00 70.00 264 TYR A O 1
ATOM 2080 N N . LEU A 1 265 ? 6.136 -19.736 -4.374 1.00 73.31 265 LEU A N 1
ATOM 2081 C CA . LEU A 1 265 ? 5.143 -18.694 -4.645 1.00 73.31 265 LEU A CA 1
ATOM 2082 C C . LEU A 1 265 ? 3.699 -19.205 -4.601 1.00 73.31 265 LEU A C 1
ATOM 2084 O O . LEU A 1 265 ? 2.789 -18.403 -4.405 1.00 73.31 265 LEU A O 1
ATOM 2088 N N . SER A 1 266 ? 3.497 -20.512 -4.775 1.00 70.81 266 SER A N 1
ATOM 2089 C CA . SER A 1 266 ? 2.177 -21.157 -4.837 1.00 70.81 266 SER A CA 1
ATOM 2090 C C . SER A 1 266 ? 1.784 -21.853 -3.531 1.00 70.81 266 SER A C 1
ATOM 2092 O O . SER A 1 266 ? 0.854 -22.658 -3.527 1.00 70.81 266 SER A O 1
ATOM 2094 N N . GLN A 1 267 ? 2.494 -21.575 -2.430 1.00 64.94 267 GLN A N 1
ATOM 2095 C CA . GLN A 1 267 ? 2.130 -22.084 -1.107 1.00 64.94 267 GLN A CA 1
ATOM 2096 C C . GLN A 1 267 ? 0.684 -21.668 -0.786 1.00 64.94 267 GLN A C 1
ATOM 2098 O O . GLN A 1 267 ? 0.330 -20.505 -1.013 1.00 64.94 267 GLN A O 1
ATOM 2103 N N . PRO A 1 268 ? -0.158 -22.589 -0.285 1.00 58.78 268 PRO A N 1
ATOM 2104 C CA . PRO A 1 268 ? -1.510 -22.238 0.118 1.00 58.78 268 PRO A CA 1
ATOM 2105 C C . PRO A 1 268 ? -1.487 -21.139 1.199 1.00 58.78 268 PRO A C 1
ATOM 2107 O O . PRO A 1 268 ? -0.526 -21.073 1.974 1.00 58.78 268 PRO A O 1
ATOM 2110 N N . PRO A 1 269 ? -2.501 -20.254 1.204 1.00 52.12 269 PRO A N 1
ATOM 2111 C CA . PRO A 1 269 ? -2.597 -19.141 2.145 1.00 52.12 269 PRO A CA 1
ATOM 2112 C C . PRO A 1 269 ? -2.742 -19.587 3.601 1.00 52.12 269 PRO A C 1
ATOM 2114 O O . PRO A 1 269 ? -3.328 -20.668 3.845 1.00 52.12 269 PRO A O 1
#

Secondary structure (DSSP, 8-state):
-HHHHHHHHHHTTS-----EEE-PPPGGG--TTPPPHHHHHHHHHHHTTT-SSEEE--TGGGSSS---HHHHHHHHHHHHHHHHHHHHHHHSS-------PPPPP------------------------SS-SS-----PPP------------S----S-------------EEEEHHHHHHTTSTTTS-HHHHHHIIIII-EEEE--TT--HHHHHHH-HHHHHTGGGEEE--S-TT-GGGG--HHHHHHHHHTT-TTHHHHHT---

pLDDT: mean 74.26, std 26.66, range [23.72, 98.56]

Foldseek 3Di:
DVVLLQVLQVVVVPDHQQAAEDEDWAPQVPPPPDDQLVVVQVVVCVVCVVPPGYDYDDVNNPDPHTDDPLVVQVVVVVVVVVVVVVVVVVLPDDDPPPPPDDDDDDDDDDDDDDDDDDDDDDDDDDDDDDDDDPPDPPPPDDDDDDDDDDDDPDPDDPDDDDPPDPPDDDAAEAEEEVVVLLQVLPPPSDDVVSLLCRLPVHAYEYEYAPPDDSVVSLVSDPSSVVSVVRYHYSPPDRVPLCSPDDPVVLVVCVVVVNPCSCVSVPPDD